Protein AF-A0A1Y1RCQ2-F1 (afdb_monomer_lite)

Sequence (244 aa):
MSAGKSDLKVVTIPELIAIALLGVFILFLFYPKTKIEHMIANEKSNYDLTLIYLKSIAEAYPDDRSNWQRLIQAYLKAGKTEEAQKVYESYFVDQNSTDDMAALTAYRLLKAKYLKRQNSVEKVQMKLLIEKYLRELIATGRQSVWFLVLMDARSLDLPQIRLEVLQKMIKASKTPEIARLMEAYRLAAALDKKEIAIKLLQEGYEKTKNPKVAKELIRFYLANGMLQEAKRFSIRAMKDRGVF

Foldseek 3Di:
DDDDDDPDPDQDPVNVVVVVVVVVVVCCVVPPPVNVVVCLLPDLDCLPVSLVVLVVVCVVPVVPVVSLLSNLVSCLSVLVLVVSVVSLCVRPVVDPDPDPSNLVSVLSSLVSVLVPDDDDPVNVVSVVVNLVSLVVLVVVLDPVSLVVSLVVCVVSVPLVSNLSSLVSQLVPDLQDDPVSLVSNLVSCVVVVVLVSNLVSLVSNCVSHVDPVSLVVNLVSCVVVVVPVCSVVSVVVSCVSVVVD

Secondary structure (DSSP, 8-state):
---------PPPHHHHHHHHHHHHHHHHHHS-HHHHHHHHHH--S-HHHHHHHHHHHHHHSTT-HHHHHHHHHHHHHTT-HHHHHHHHHHHHSSS----HHHHHHHHHHHHHHHHH---HHHHHHHHHHHHHHHHHHHHT--HHHHHHHHHHHHHTT-HHHHHHHHHHHHHH-SS--HHHHHHHHHHHHHTT-HHHHHHHHHHHHHHH--HHHHHHHHHHHHHTT-HHHHHHHHHHHHHTTT--

Structure (mmCIF, N/CA/C/O backbone):
data_AF-A0A1Y1RCQ2-F1
#
_entry.id   AF-A0A1Y1RCQ2-F1
#
loop_
_atom_site.group_PDB
_atom_site.id
_atom_site.type_symbol
_atom_site.label_atom_id
_atom_site.label_alt_id
_atom_site.label_comp_id
_atom_site.label_asym_id
_atom_site.label_entity_id
_atom_site.label_seq_id
_atom_site.pdbx_PDB_ins_code
_atom_site.Cartn_x
_atom_site.Cartn_y
_atom_site.Cartn_z
_atom_site.occupancy
_atom_site.B_iso_or_equiv
_atom_site.auth_seq_id
_atom_site.auth_comp_id
_atom_site.auth_asym_id
_atom_site.auth_atom_id
_atom_site.pdbx_PDB_model_num
ATOM 1 N N . MET A 1 1 ? 22.371 56.191 -60.651 1.00 44.12 1 MET A N 1
ATOM 2 C CA . MET A 1 1 ? 22.014 55.146 -59.667 1.00 44.12 1 MET A CA 1
ATOM 3 C C . MET A 1 1 ? 23.110 54.092 -59.696 1.00 44.12 1 MET A C 1
ATOM 5 O O . MET A 1 1 ? 23.150 53.307 -60.630 1.00 44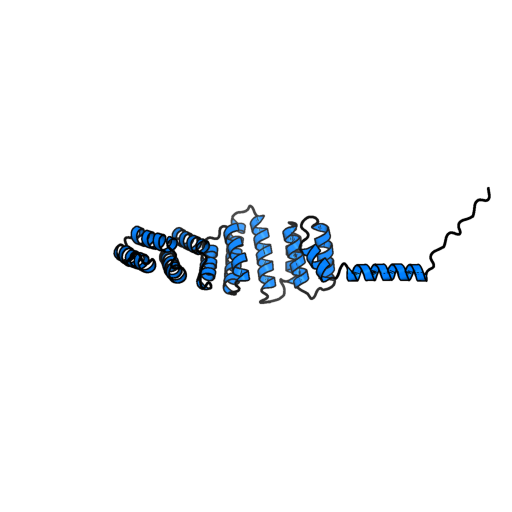.12 1 MET A O 1
ATOM 9 N N . SER A 1 2 ? 24.060 54.150 -58.760 1.00 42.81 2 SER A N 1
ATOM 10 C CA . SER A 1 2 ? 25.100 53.123 -58.610 1.00 42.81 2 SER A CA 1
ATOM 11 C C . SER A 1 2 ? 24.627 52.139 -57.545 1.00 42.81 2 SER A C 1
ATOM 13 O O . SER A 1 2 ? 24.446 52.526 -56.392 1.00 42.81 2 SER A O 1
ATOM 15 N N . ALA A 1 3 ? 24.334 50.905 -57.951 1.00 47.62 3 ALA A N 1
ATOM 16 C CA . ALA A 1 3 ? 23.979 49.828 -57.039 1.00 47.62 3 ALA A CA 1
ATOM 17 C C . ALA A 1 3 ? 25.259 49.340 -56.347 1.00 47.62 3 ALA A C 1
ATOM 19 O O . ALA A 1 3 ? 26.118 48.722 -56.977 1.00 47.62 3 ALA A O 1
ATOM 20 N N . GLY A 1 4 ? 25.398 49.655 -55.058 1.00 51.75 4 GLY A N 1
ATOM 21 C CA . GLY A 1 4 ? 26.469 49.129 -54.220 1.00 51.75 4 GLY A CA 1
ATOM 22 C C . GLY A 1 4 ? 26.362 47.609 -54.131 1.00 51.75 4 GLY A C 1
ATOM 23 O O . GLY A 1 4 ? 25.363 47.081 -53.645 1.00 51.75 4 GLY A O 1
ATOM 24 N N . LYS A 1 5 ? 27.388 46.905 -54.617 1.00 54.78 5 LYS A N 1
ATOM 25 C CA . LYS A 1 5 ? 27.567 45.474 -54.368 1.00 54.78 5 LYS A CA 1
ATOM 26 C C . LYS A 1 5 ? 27.828 45.293 -52.875 1.00 54.78 5 LYS A C 1
ATOM 28 O O . LYS A 1 5 ? 28.855 45.730 -52.370 1.00 54.78 5 LYS A O 1
ATOM 33 N N . SER A 1 6 ? 26.879 44.691 -52.168 1.00 57.66 6 SER A N 1
ATOM 34 C CA . SER A 1 6 ? 27.081 44.235 -50.798 1.00 57.66 6 SER A CA 1
ATOM 35 C C . SER A 1 6 ? 28.008 43.022 -50.823 1.00 57.66 6 SER A C 1
ATOM 37 O O . SER A 1 6 ? 27.604 41.955 -51.291 1.00 57.66 6 SER A O 1
ATOM 39 N N . ASP A 1 7 ? 29.237 43.184 -50.336 1.00 57.22 7 ASP A N 1
ATOM 40 C CA . ASP A 1 7 ? 30.152 42.070 -50.102 1.00 57.22 7 ASP A CA 1
ATOM 41 C C . ASP A 1 7 ? 29.520 41.106 -49.090 1.00 57.22 7 ASP A C 1
ATOM 43 O O . ASP A 1 7 ? 29.366 41.410 -47.903 1.00 57.22 7 ASP A O 1
ATOM 47 N N . LEU A 1 8 ? 29.103 39.939 -49.578 1.00 58.91 8 LEU A N 1
ATOM 48 C CA . LEU A 1 8 ? 28.622 38.843 -48.747 1.00 58.91 8 LEU A CA 1
ATOM 49 C C . LEU A 1 8 ? 29.801 38.331 -47.915 1.00 58.91 8 LEU A C 1
ATOM 51 O O . LEU A 1 8 ? 30.680 37.640 -48.426 1.00 58.91 8 LEU A O 1
ATOM 55 N N . LYS A 1 9 ? 29.831 38.689 -46.626 1.00 65.69 9 LYS A N 1
ATOM 56 C CA . LYS A 1 9 ? 30.796 38.153 -45.660 1.00 65.69 9 LYS A CA 1
ATOM 57 C C . LYS A 1 9 ? 30.610 36.639 -45.551 1.00 65.69 9 LYS A C 1
ATOM 59 O O . LYS A 1 9 ? 29.624 36.168 -44.988 1.00 65.69 9 LYS A O 1
ATOM 64 N N . VAL A 1 10 ? 31.556 35.890 -46.109 1.00 73.69 10 VAL A N 1
ATOM 65 C CA . VAL A 1 10 ? 31.609 34.430 -46.005 1.00 73.69 10 VAL A CA 1
ATOM 66 C C . VAL A 1 10 ? 32.145 34.077 -44.620 1.00 73.69 10 VAL A C 1
ATOM 68 O O . VAL A 1 10 ? 33.245 34.491 -44.261 1.00 73.69 10 VAL A O 1
ATOM 71 N N . VAL A 1 11 ? 31.350 33.345 -43.838 1.00 76.38 11 VAL A N 1
ATOM 72 C CA . VAL A 1 11 ? 31.731 32.861 -42.503 1.00 76.38 11 VAL A CA 1
ATOM 73 C C . VAL A 1 11 ? 32.976 31.983 -42.624 1.00 76.38 11 VAL A C 1
ATOM 75 O O . VAL A 1 11 ? 33.012 31.047 -43.425 1.00 76.38 11 VAL A O 1
ATOM 78 N N . THR A 1 12 ? 34.003 32.282 -41.836 1.00 87.38 12 THR A N 1
ATOM 79 C CA . THR A 1 12 ? 35.264 31.535 -41.843 1.00 87.38 12 THR A CA 1
ATOM 80 C C . THR A 1 12 ? 35.146 30.232 -41.041 1.00 87.38 12 THR A C 1
ATOM 82 O O . THR A 1 12 ? 34.333 30.109 -40.125 1.00 87.38 12 THR A O 1
ATOM 85 N N . ILE A 1 13 ? 35.970 29.226 -41.365 1.00 87.38 13 ILE A N 1
ATOM 86 C CA . ILE A 1 13 ? 35.963 27.920 -40.672 1.00 87.38 13 ILE A CA 1
ATOM 87 C C . ILE A 1 13 ? 36.120 28.062 -39.139 1.00 87.38 13 ILE A C 1
ATOM 89 O O . ILE A 1 13 ? 35.373 27.402 -38.416 1.00 87.38 13 ILE A O 1
ATOM 93 N N . PRO A 1 14 ? 37.008 28.929 -38.603 1.00 90.19 14 PRO A N 1
ATOM 94 C CA . PRO A 1 14 ? 37.108 29.144 -37.159 1.00 90.19 14 PRO A CA 1
ATOM 95 C C . PRO A 1 14 ? 35.831 29.720 -36.534 1.00 90.19 14 PRO A C 1
ATOM 97 O O . PRO A 1 14 ? 35.466 29.323 -35.430 1.00 90.19 14 PRO A O 1
ATOM 100 N N . GLU A 1 15 ? 35.122 30.611 -37.235 1.00 86.81 15 GLU A N 1
ATOM 101 C CA . GLU A 1 15 ? 33.841 31.161 -36.771 1.00 86.81 15 GLU A CA 1
ATOM 102 C C . GLU A 1 15 ? 32.753 30.081 -36.736 1.00 86.81 15 GLU A C 1
ATOM 104 O O . GLU A 1 15 ? 32.004 29.997 -35.767 1.00 86.81 15 GLU A O 1
ATOM 109 N N . LEU A 1 16 ? 32.713 29.193 -37.735 1.00 89.88 16 LEU A N 1
ATOM 110 C CA . LEU A 1 16 ? 31.830 28.020 -37.740 1.00 89.88 16 LEU A CA 1
ATOM 111 C C . LEU A 1 16 ? 32.097 27.091 -36.547 1.00 89.88 16 LEU A C 1
ATOM 113 O O . LEU A 1 16 ? 31.154 26.654 -35.886 1.00 89.88 16 LEU A O 1
ATOM 117 N N . ILE A 1 17 ? 33.369 26.824 -36.236 1.00 91.19 17 ILE A N 1
ATOM 118 C CA . ILE A 1 17 ? 33.754 26.014 -35.071 1.00 91.19 17 ILE A CA 1
ATOM 119 C C . ILE A 1 17 ? 33.348 26.716 -33.770 1.00 91.19 17 ILE A C 1
ATOM 121 O O . ILE A 1 17 ? 32.777 26.077 -32.888 1.00 91.19 17 ILE A O 1
ATOM 125 N N . ALA A 1 18 ? 33.585 28.025 -33.652 1.00 92.00 18 ALA A N 1
ATOM 126 C CA . ALA A 1 18 ? 33.204 28.800 -32.474 1.00 92.00 18 ALA A CA 1
ATOM 127 C C . ALA A 1 18 ? 31.682 28.798 -32.253 1.00 92.00 18 ALA A C 1
ATOM 129 O O . ALA A 1 18 ? 31.229 28.596 -31.128 1.00 92.00 18 ALA A O 1
ATOM 130 N N . ILE A 1 19 ? 30.890 28.947 -33.319 1.00 90.38 19 ILE A N 1
ATOM 131 C CA . ILE A 1 19 ? 29.424 28.860 -33.264 1.00 90.38 19 ILE A CA 1
ATOM 132 C C . ILE A 1 19 ? 28.978 27.454 -32.840 1.00 90.38 19 ILE A C 1
ATOM 134 O O . ILE A 1 19 ? 28.103 27.325 -31.984 1.00 90.38 19 ILE A O 1
ATOM 138 N N . ALA A 1 20 ? 29.592 26.398 -33.383 1.00 90.94 20 ALA A N 1
ATOM 139 C CA . ALA A 1 20 ? 29.272 25.023 -33.005 1.00 90.94 20 ALA A CA 1
ATOM 140 C C . ALA A 1 20 ? 29.589 24.746 -31.526 1.00 90.94 20 ALA A C 1
ATOM 142 O O . ALA A 1 20 ? 28.751 24.204 -30.805 1.00 90.94 20 ALA A O 1
ATOM 143 N N . LEU A 1 21 ? 30.764 25.171 -31.050 1.00 92.44 21 LEU A N 1
ATOM 144 C CA . LEU A 1 21 ? 31.165 25.038 -29.647 1.00 92.44 21 LEU A CA 1
ATOM 145 C C . LEU A 1 21 ? 30.248 25.832 -28.714 1.00 92.44 21 LEU A C 1
ATOM 147 O O . LEU A 1 21 ? 29.844 25.308 -27.677 1.00 92.44 21 LEU A O 1
ATOM 151 N N . LEU A 1 22 ? 29.869 27.056 -29.095 1.00 92.31 22 LEU A N 1
ATOM 152 C CA . LEU A 1 22 ? 28.896 27.858 -28.355 1.00 92.31 22 LEU A CA 1
ATOM 153 C C . LEU A 1 22 ? 27.546 27.133 -28.272 1.00 92.31 22 LEU A C 1
ATOM 155 O O . LEU A 1 22 ? 26.949 27.071 -27.202 1.00 92.31 22 LEU A O 1
ATOM 159 N N . GLY A 1 23 ? 27.090 26.536 -29.375 1.00 90.06 23 GLY A N 1
ATOM 160 C CA . GLY A 1 23 ? 25.871 25.731 -29.412 1.00 90.06 23 GLY A CA 1
ATOM 161 C C . GLY A 1 23 ? 25.926 24.539 -28.455 1.00 90.06 23 GLY A C 1
ATOM 162 O O . GLY A 1 23 ? 25.011 24.351 -27.655 1.00 90.06 23 GLY A O 1
ATOM 163 N N . VAL A 1 24 ? 27.021 23.772 -28.470 1.00 89.19 24 VAL A N 1
ATOM 164 C CA . VAL A 1 24 ? 27.233 22.643 -27.544 1.00 89.19 24 VAL A CA 1
ATOM 165 C C . VAL A 1 24 ? 27.278 23.119 -26.091 1.00 89.19 24 VAL A C 1
ATOM 167 O O . VAL A 1 24 ? 26.662 22.504 -25.221 1.00 89.19 24 VAL A O 1
ATOM 170 N N . PHE A 1 25 ? 27.953 24.236 -25.824 1.00 89.38 25 PHE A N 1
ATOM 171 C CA . PHE A 1 25 ? 28.038 24.822 -24.490 1.00 89.38 25 PHE A CA 1
ATOM 172 C C . PHE A 1 25 ? 26.668 25.284 -23.975 1.00 89.38 25 PHE A C 1
ATOM 174 O O . PHE A 1 25 ? 26.298 24.974 -22.843 1.00 89.38 25 PHE A O 1
ATOM 181 N N . ILE A 1 26 ? 25.875 25.959 -24.815 1.00 88.62 26 ILE A N 1
ATOM 182 C CA . ILE A 1 26 ? 24.496 26.351 -24.494 1.00 88.62 26 ILE A CA 1
ATOM 183 C C . ILE A 1 26 ? 23.651 25.104 -24.208 1.00 88.62 26 ILE A C 1
ATOM 185 O O . ILE A 1 26 ? 22.944 25.071 -23.203 1.00 88.62 26 ILE A O 1
ATOM 189 N N . LEU A 1 27 ? 23.743 24.055 -25.031 1.00 84.69 27 LEU A N 1
ATOM 190 C CA . LEU A 1 27 ? 23.013 22.807 -24.789 1.00 84.69 27 LEU A CA 1
ATOM 191 C C . LEU A 1 27 ? 23.391 22.179 -23.444 1.00 84.69 27 LEU A C 1
ATOM 193 O O . LEU A 1 27 ? 22.503 21.818 -22.675 1.00 84.69 27 LEU A O 1
ATOM 197 N N . PHE A 1 28 ? 24.683 22.116 -23.123 1.00 85.44 28 PHE A N 1
ATOM 198 C CA . PHE A 1 28 ? 25.164 21.602 -21.842 1.00 85.44 28 PHE A CA 1
ATOM 199 C C . PHE A 1 28 ? 24.627 22.409 -20.647 1.00 85.44 28 PHE A C 1
ATOM 201 O O . PHE A 1 28 ? 24.237 21.830 -19.633 1.00 85.44 28 PHE A O 1
ATOM 208 N N . LEU A 1 29 ? 24.558 23.738 -20.776 1.00 85.31 29 LEU A N 1
ATOM 209 C CA . LEU A 1 29 ? 24.126 24.643 -19.708 1.00 85.31 29 LEU A CA 1
ATOM 210 C C . LEU A 1 29 ? 22.601 24.624 -19.499 1.00 85.31 29 LEU A C 1
ATOM 212 O O . LEU A 1 29 ? 22.128 24.626 -18.362 1.00 85.31 29 LEU A O 1
ATOM 216 N N . PHE A 1 30 ? 21.817 24.566 -20.579 1.00 78.81 30 PHE A N 1
ATOM 217 C CA . PHE A 1 30 ? 20.348 24.591 -20.516 1.00 78.81 30 PHE A CA 1
ATOM 218 C C . PHE A 1 30 ? 19.703 23.213 -20.321 1.00 78.81 30 PHE A C 1
ATOM 220 O O . PHE A 1 30 ? 18.597 23.123 -19.762 1.00 78.81 30 PHE A O 1
ATOM 227 N N . TYR A 1 31 ? 20.396 22.153 -20.739 1.00 76.44 31 TYR A N 1
ATOM 228 C CA . TYR A 1 31 ? 19.945 20.767 -20.659 1.00 76.44 31 TYR A CA 1
ATOM 229 C C . TYR A 1 31 ? 20.967 19.889 -19.922 1.00 76.44 31 TYR A C 1
ATOM 231 O O . TYR A 1 31 ? 21.483 18.922 -20.488 1.00 76.44 31 TYR A O 1
ATOM 239 N N . PRO A 1 32 ? 21.256 20.176 -18.638 1.00 77.69 32 PRO A N 1
ATOM 240 C CA . PRO A 1 32 ? 22.098 19.293 -17.846 1.00 77.69 32 PRO A CA 1
ATOM 241 C C . PRO A 1 32 ? 21.458 17.900 -17.778 1.00 77.69 32 PRO A C 1
ATOM 243 O O . PRO A 1 32 ? 20.231 17.777 -17.692 1.00 77.69 32 PRO A O 1
ATOM 246 N N . LYS A 1 33 ? 22.288 16.847 -17.788 1.00 73.31 33 LYS A N 1
ATOM 247 C CA . LYS A 1 33 ? 21.874 15.427 -17.812 1.00 73.31 33 LYS A CA 1
ATOM 248 C C . LYS A 1 33 ? 20.699 15.125 -16.868 1.00 73.31 33 LYS A C 1
ATOM 250 O O . LYS A 1 33 ? 19.719 14.501 -17.265 1.00 73.31 33 LYS A O 1
ATOM 255 N N . THR A 1 34 ? 20.754 15.652 -15.647 1.00 74.00 34 THR A N 1
ATOM 256 C CA . THR A 1 34 ? 19.725 15.478 -14.609 1.00 74.00 34 THR A CA 1
ATOM 257 C C . THR A 1 34 ? 18.352 16.029 -15.003 1.00 74.00 34 THR A C 1
ATOM 259 O O . THR A 1 34 ? 17.327 15.427 -14.685 1.00 74.00 34 THR A O 1
ATOM 262 N N . LYS A 1 35 ? 18.307 17.158 -15.718 1.00 75.06 35 LYS A N 1
ATOM 263 C CA . LYS A 1 35 ? 17.064 17.790 -16.175 1.00 75.06 35 LYS A CA 1
ATOM 264 C C . LYS A 1 35 ? 16.440 17.005 -17.323 1.00 75.06 35 LYS A C 1
ATOM 266 O O . LYS A 1 35 ? 15.231 16.800 -17.309 1.00 75.06 35 LYS A O 1
ATOM 271 N N . ILE A 1 36 ? 17.253 16.512 -18.261 1.00 71.88 36 ILE A N 1
ATOM 272 C CA . ILE A 1 36 ? 16.780 15.646 -19.351 1.00 71.88 36 ILE A CA 1
ATOM 273 C C . ILE A 1 36 ? 16.202 14.345 -18.777 1.00 71.88 36 ILE A C 1
ATOM 275 O O . ILE A 1 36 ? 15.081 13.973 -19.118 1.00 71.88 36 ILE A O 1
ATOM 279 N N . GLU A 1 37 ? 16.915 13.694 -17.850 1.00 69.75 37 GLU A N 1
ATOM 280 C CA . GLU A 1 37 ? 16.422 12.489 -17.168 1.00 69.75 37 GLU A CA 1
ATOM 281 C C . GLU A 1 37 ? 15.070 12.729 -16.483 1.00 69.75 37 GLU A C 1
ATOM 283 O O . GLU A 1 37 ? 14.154 11.917 -16.622 1.00 69.75 37 GLU A O 1
ATOM 288 N N . HIS A 1 38 ? 14.911 13.864 -15.794 1.00 71.81 38 HIS A N 1
ATOM 289 C CA . HIS A 1 38 ? 13.646 14.226 -15.157 1.00 71.81 38 HIS A CA 1
ATOM 290 C C . HIS A 1 38 ? 12.523 14.525 -16.153 1.00 71.81 38 HIS A C 1
ATOM 292 O O . HIS A 1 38 ? 11.390 14.104 -15.916 1.00 71.81 38 HIS A O 1
ATOM 298 N N . MET A 1 39 ? 12.804 15.242 -17.245 1.00 71.25 39 MET A N 1
ATOM 299 C CA . MET A 1 39 ? 11.805 15.544 -18.276 1.00 71.25 39 MET A CA 1
ATOM 300 C C . MET A 1 39 ? 11.307 14.258 -18.933 1.00 71.25 39 MET A C 1
ATOM 302 O O . MET A 1 39 ? 10.104 14.059 -19.048 1.00 71.25 39 MET A O 1
ATOM 306 N N . ILE A 1 40 ? 12.211 13.332 -19.247 1.00 66.75 40 ILE A N 1
ATOM 307 C CA . ILE A 1 40 ? 11.874 12.069 -19.910 1.00 66.75 40 ILE A CA 1
ATOM 308 C C . ILE A 1 40 ? 11.165 11.095 -18.962 1.00 66.75 40 ILE A C 1
ATOM 310 O O . ILE A 1 40 ? 10.201 10.440 -19.356 1.00 66.75 40 ILE A O 1
ATOM 314 N N . ALA A 1 41 ? 11.571 11.032 -17.690 1.00 64.75 41 ALA A N 1
ATOM 315 C CA . ALA A 1 41 ? 10.886 10.211 -16.689 1.00 64.75 41 ALA A CA 1
ATOM 316 C C . ALA A 1 41 ? 9.444 10.682 -16.405 1.00 64.75 41 ALA A C 1
ATOM 318 O O . ALA A 1 41 ? 8.593 9.873 -16.009 1.00 64.75 41 ALA A O 1
ATOM 319 N N . ASN A 1 42 ? 9.182 11.979 -16.600 1.00 67.38 42 ASN A N 1
ATOM 320 C CA . ASN A 1 42 ? 7.887 12.619 -16.375 1.00 67.38 42 ASN A CA 1
ATOM 321 C C . ASN A 1 42 ? 7.055 12.807 -17.652 1.00 67.38 42 ASN A C 1
ATOM 323 O O . ASN A 1 42 ? 5.890 13.192 -17.539 1.00 67.38 42 ASN A O 1
ATOM 327 N N . GLU A 1 43 ? 7.612 12.522 -18.830 1.00 70.56 43 GLU A N 1
ATOM 328 C CA . GLU A 1 43 ? 6.905 12.599 -20.105 1.00 70.56 43 GLU A CA 1
ATOM 329 C C . GLU A 1 43 ? 5.790 11.545 -20.148 1.00 70.56 43 GLU A C 1
ATOM 331 O O . GLU A 1 43 ? 6.015 10.350 -19.928 1.00 70.56 43 GLU A O 1
ATOM 336 N N . LYS A 1 44 ? 4.555 11.999 -20.379 1.00 66.31 44 LYS A N 1
ATOM 337 C CA . LYS A 1 44 ? 3.351 11.147 -20.383 1.00 66.31 44 LYS A CA 1
ATOM 338 C C . LYS A 1 44 ? 2.718 11.021 -21.765 1.00 66.31 44 LYS A C 1
ATOM 340 O O . LYS A 1 44 ? 1.779 10.245 -21.905 1.00 66.31 44 LYS A O 1
ATOM 345 N N . SER A 1 45 ? 3.186 11.791 -22.749 1.00 65.88 45 SER A N 1
ATOM 346 C CA . SER A 1 45 ? 2.540 11.892 -24.060 1.00 65.88 45 SER A CA 1
ATOM 347 C C . SER A 1 45 ? 3.280 11.138 -25.166 1.00 65.88 45 SER A C 1
ATOM 349 O O . SER A 1 45 ? 2.632 10.565 -26.038 1.00 65.88 45 SER A O 1
ATOM 351 N N . ASN A 1 46 ? 4.615 11.064 -25.108 1.00 81.06 46 ASN A N 1
ATOM 352 C CA . ASN A 1 46 ? 5.431 10.414 -26.135 1.00 81.06 46 ASN A CA 1
ATOM 353 C C . ASN A 1 46 ? 6.244 9.245 -25.562 1.00 81.06 46 ASN A C 1
ATOM 355 O O . ASN A 1 46 ? 7.451 9.341 -25.326 1.00 81.06 46 ASN A O 1
ATOM 359 N N . TYR A 1 47 ? 5.559 8.125 -25.322 1.00 82.19 47 TYR A N 1
ATOM 360 C CA . TYR A 1 47 ? 6.192 6.924 -24.779 1.00 82.19 47 TYR A CA 1
ATOM 361 C C . TYR A 1 47 ? 7.286 6.363 -25.691 1.00 82.19 47 TYR A C 1
ATOM 363 O O . TYR A 1 47 ? 8.271 5.847 -25.173 1.00 82.19 47 TYR A O 1
ATOM 371 N N . ASP A 1 48 ? 7.164 6.474 -27.014 1.00 84.19 48 ASP A N 1
ATOM 372 C CA . ASP A 1 48 ? 8.154 5.898 -27.929 1.00 84.19 48 ASP A CA 1
ATOM 373 C C . ASP A 1 48 ? 9.506 6.615 -27.839 1.00 84.19 48 ASP A C 1
ATOM 375 O O . ASP A 1 48 ? 10.535 5.949 -27.717 1.00 84.19 48 ASP A O 1
ATOM 379 N N . LEU A 1 49 ? 9.519 7.952 -27.780 1.00 83.38 49 LEU A N 1
ATOM 380 C CA . LEU A 1 49 ? 10.759 8.708 -27.583 1.00 83.38 49 LEU A CA 1
ATOM 381 C C . LEU A 1 49 ? 11.394 8.416 -26.214 1.00 83.38 49 LEU A C 1
ATOM 383 O O . LEU A 1 49 ? 12.600 8.181 -26.124 1.00 83.38 49 LEU A O 1
ATOM 387 N N . THR A 1 50 ? 10.578 8.370 -25.156 1.00 87.12 50 THR A N 1
ATOM 388 C CA . THR A 1 50 ? 11.036 8.016 -23.804 1.00 87.12 50 THR A CA 1
ATOM 389 C C . THR A 1 50 ? 11.653 6.619 -23.762 1.00 87.12 50 THR A C 1
ATOM 391 O O . THR A 1 50 ? 12.689 6.424 -23.127 1.00 87.12 50 THR A O 1
ATOM 394 N N . LEU A 1 51 ? 11.046 5.644 -24.443 1.00 92.25 51 LEU A N 1
ATOM 395 C CA . LEU A 1 51 ? 11.553 4.276 -24.509 1.00 92.25 51 LEU A CA 1
ATOM 396 C C . LEU A 1 51 ? 12.881 4.191 -25.260 1.00 92.25 51 LEU A C 1
ATOM 398 O O . LEU A 1 51 ? 13.794 3.535 -24.762 1.00 92.25 51 LEU A O 1
ATOM 402 N N . ILE A 1 52 ? 13.007 4.867 -26.408 1.00 90.88 52 ILE A N 1
ATOM 403 C CA . ILE A 1 52 ? 14.263 4.924 -27.172 1.00 90.88 52 ILE A CA 1
ATOM 404 C C . ILE A 1 52 ? 15.378 5.487 -26.289 1.00 90.88 52 ILE A C 1
ATOM 406 O O . ILE A 1 52 ? 16.423 4.860 -26.141 1.00 90.88 52 ILE A O 1
ATOM 410 N N . TYR A 1 53 ? 15.130 6.621 -25.632 1.00 88.81 53 TYR A N 1
ATOM 411 C CA . TYR A 1 53 ? 16.129 7.264 -24.787 1.00 88.81 53 TYR A CA 1
ATOM 412 C C . TYR A 1 53 ? 16.534 6.414 -23.578 1.00 88.81 53 TYR A C 1
ATOM 414 O O . TYR A 1 53 ? 17.721 6.224 -23.320 1.00 88.81 53 TYR A O 1
ATOM 422 N N . LEU A 1 54 ? 15.561 5.878 -22.831 1.00 91.94 54 LEU A N 1
ATOM 423 C CA . LEU A 1 54 ? 15.850 5.040 -21.665 1.00 91.94 54 LEU A CA 1
ATOM 424 C C . LEU A 1 54 ? 16.587 3.760 -22.055 1.00 91.94 54 LEU A C 1
ATOM 426 O O . LEU A 1 54 ? 17.451 3.315 -21.304 1.00 91.94 54 LEU A O 1
ATOM 430 N N . LYS A 1 55 ? 16.276 3.193 -23.227 1.00 94.69 55 LYS A N 1
ATOM 431 C CA . LYS A 1 55 ? 17.007 2.054 -23.777 1.00 94.69 55 LYS A CA 1
ATOM 432 C C . LYS A 1 55 ? 18.459 2.427 -24.065 1.00 94.69 55 LYS A C 1
ATOM 434 O O . LYS A 1 55 ? 19.345 1.744 -23.567 1.00 94.69 55 LYS A O 1
ATOM 439 N N . SER A 1 56 ? 18.703 3.545 -24.752 1.00 93.06 56 SER A N 1
ATOM 440 C CA . SER A 1 56 ? 20.065 4.023 -25.017 1.00 93.06 56 SER A CA 1
ATOM 441 C C . SER A 1 56 ? 20.856 4.303 -23.736 1.00 93.06 56 SER A C 1
ATOM 443 O O . SER A 1 56 ? 22.034 3.970 -23.672 1.00 93.06 56 SER A O 1
ATOM 445 N N . ILE A 1 57 ? 20.229 4.865 -22.694 1.00 91.25 57 ILE A N 1
ATOM 446 C CA . ILE A 1 57 ? 20.891 5.046 -21.391 1.00 91.25 57 ILE A CA 1
ATOM 447 C C . ILE A 1 57 ? 21.240 3.701 -20.759 1.00 91.25 57 ILE A C 1
ATOM 449 O O . ILE A 1 57 ? 22.360 3.532 -20.284 1.00 91.25 57 ILE A O 1
ATOM 453 N N . ALA A 1 58 ? 20.287 2.770 -20.707 1.00 92.94 58 ALA A N 1
ATOM 454 C CA . ALA A 1 58 ? 20.505 1.481 -20.065 1.00 92.94 58 ALA A CA 1
ATOM 455 C C . ALA A 1 58 ? 21.605 0.677 -20.775 1.00 92.94 58 ALA A C 1
ATOM 457 O O . ALA A 1 58 ? 22.447 0.081 -20.115 1.00 92.94 58 ALA A O 1
ATOM 458 N N . GLU A 1 59 ? 21.660 0.740 -22.107 1.00 93.12 59 GLU A N 1
ATOM 459 C CA . GL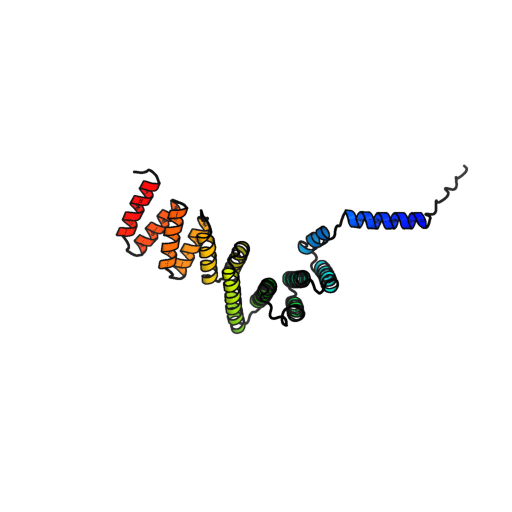U A 1 59 ? 22.715 0.118 -22.914 1.00 93.12 59 GLU A CA 1
ATOM 460 C C . GLU A 1 59 ? 24.077 0.809 -22.752 1.00 93.12 59 GLU A C 1
ATOM 462 O O . GLU A 1 59 ? 25.101 0.132 -22.732 1.00 93.12 59 GLU A O 1
ATOM 467 N N . ALA A 1 60 ? 24.109 2.138 -22.602 1.00 91.69 60 ALA A N 1
ATOM 468 C CA . ALA A 1 60 ? 25.349 2.887 -22.378 1.00 91.69 60 ALA A CA 1
ATOM 469 C C . ALA A 1 60 ? 25.938 2.671 -20.972 1.00 91.69 60 ALA A C 1
ATOM 471 O O . ALA A 1 60 ? 27.148 2.797 -20.786 1.00 91.69 60 ALA A O 1
ATOM 472 N N . TYR A 1 61 ? 25.091 2.356 -19.988 1.00 90.69 61 TYR A N 1
ATOM 473 C CA . TYR A 1 61 ? 25.474 2.139 -18.592 1.00 90.69 61 TYR A CA 1
ATOM 474 C C . TYR A 1 61 ? 24.868 0.827 -18.058 1.00 90.69 61 TYR A C 1
ATOM 476 O O . TYR A 1 61 ? 24.007 0.868 -17.171 1.00 90.69 61 TYR A O 1
ATOM 484 N N . PRO A 1 62 ? 25.300 -0.338 -18.581 1.00 88.56 62 PRO A N 1
ATOM 485 C CA . PRO A 1 62 ? 24.647 -1.623 -18.322 1.00 88.56 62 PRO A CA 1
ATOM 486 C C . PRO A 1 62 ? 24.746 -2.081 -16.863 1.00 88.56 62 PRO A C 1
ATOM 488 O O . PRO A 1 62 ? 23.864 -2.802 -16.397 1.00 88.56 62 PRO A O 1
ATOM 491 N N . ASP A 1 63 ? 25.764 -1.625 -16.130 1.00 87.19 63 ASP A N 1
ATOM 492 C CA . ASP A 1 63 ? 25.976 -1.973 -14.720 1.00 87.19 63 ASP A CA 1
ATOM 493 C C . ASP A 1 63 ? 25.043 -1.205 -13.766 1.00 87.19 63 ASP A C 1
ATOM 495 O O . ASP A 1 63 ? 24.834 -1.606 -12.617 1.00 87.19 63 ASP A O 1
ATOM 499 N N . ASP A 1 64 ? 24.437 -0.106 -14.227 1.00 87.06 64 ASP A N 1
ATOM 500 C CA . ASP A 1 64 ? 23.490 0.674 -13.434 1.00 87.06 64 ASP A CA 1
ATOM 501 C C . ASP A 1 64 ? 22.075 0.093 -13.562 1.00 87.06 64 ASP A C 1
ATOM 503 O O . ASP A 1 64 ? 21.265 0.470 -14.417 1.00 87.06 64 ASP A O 1
ATOM 507 N N . ARG A 1 65 ? 21.752 -0.817 -12.637 1.00 84.94 65 ARG A N 1
ATOM 508 C CA . ARG A 1 65 ? 20.437 -1.474 -12.536 1.00 84.94 65 ARG A CA 1
ATOM 509 C C . ARG A 1 65 ? 19.259 -0.503 -12.490 1.00 84.94 65 ARG A C 1
ATOM 511 O O . ARG A 1 65 ? 18.153 -0.863 -12.906 1.00 84.94 65 ARG A O 1
ATOM 518 N N . SER A 1 66 ? 19.461 0.718 -11.991 1.00 87.00 66 SER A N 1
ATOM 519 C CA . SER A 1 66 ? 18.385 1.703 -11.917 1.00 87.00 66 SER A CA 1
ATOM 520 C C . SER A 1 66 ? 17.896 2.107 -13.314 1.00 87.00 66 SER A C 1
ATOM 522 O O . SER A 1 66 ? 16.698 2.346 -13.491 1.00 87.00 66 SER A O 1
ATOM 524 N N . ASN A 1 67 ? 18.767 2.076 -14.329 1.00 89.00 67 ASN A N 1
ATOM 525 C CA . ASN A 1 67 ? 18.410 2.377 -15.716 1.00 89.00 67 ASN A CA 1
ATOM 526 C C . ASN A 1 67 ? 17.541 1.276 -16.332 1.00 89.00 67 ASN A C 1
ATOM 528 O O . ASN A 1 67 ? 16.474 1.577 -16.875 1.00 89.00 67 ASN A O 1
ATOM 532 N N . TRP A 1 68 ? 17.906 0.002 -16.151 1.00 91.56 68 TRP A N 1
ATOM 533 C CA . TRP A 1 68 ? 17.076 -1.133 -16.578 1.00 91.56 68 TRP A CA 1
ATOM 534 C C . TRP A 1 68 ? 15.705 -1.120 -15.904 1.00 91.56 68 TRP A C 1
ATOM 536 O O . TRP A 1 68 ? 14.678 -1.331 -16.549 1.00 91.56 68 TRP A O 1
ATOM 546 N N . GLN A 1 69 ? 15.653 -0.781 -14.616 1.00 89.94 69 GLN A N 1
ATOM 547 C CA . GLN A 1 69 ? 14.391 -0.657 -13.899 1.00 89.94 69 GLN A CA 1
ATOM 548 C C . GLN A 1 69 ? 13.517 0.487 -14.435 1.00 89.94 69 GLN A C 1
ATOM 550 O O . GLN A 1 69 ? 12.30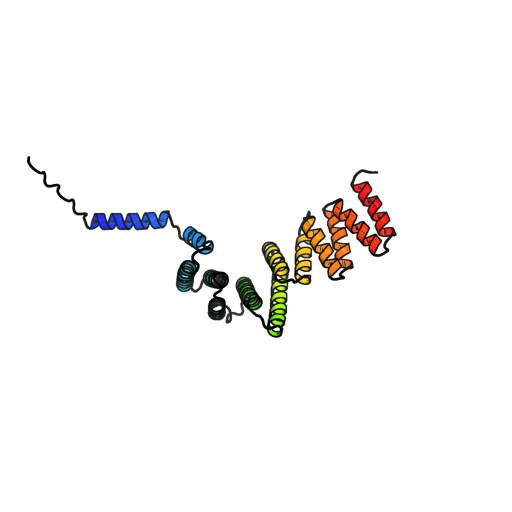1 0.317 -14.584 1.00 89.94 69 GLN A O 1
ATOM 555 N N . ARG A 1 70 ? 14.102 1.662 -14.708 1.00 89.75 70 ARG A N 1
ATOM 556 C CA . ARG A 1 70 ? 13.387 2.797 -15.320 1.00 89.75 70 ARG A CA 1
ATOM 557 C C . ARG A 1 70 ? 12.824 2.402 -16.686 1.00 89.75 70 ARG A C 1
ATOM 559 O O . ARG A 1 70 ? 11.662 2.700 -16.960 1.00 89.75 70 ARG A O 1
ATOM 566 N N . LEU A 1 71 ? 13.598 1.670 -17.488 1.00 92.81 71 LEU A N 1
ATOM 567 C CA . LEU A 1 71 ? 13.165 1.148 -18.783 1.00 92.81 71 LEU A CA 1
ATOM 568 C C . LEU A 1 71 ? 11.992 0.163 -18.647 1.00 92.81 71 LEU A C 1
ATOM 570 O O . LEU A 1 71 ? 10.978 0.329 -19.322 1.00 92.81 71 LEU A O 1
ATOM 574 N N . ILE A 1 72 ? 12.065 -0.801 -17.721 1.00 93.06 72 ILE A N 1
ATOM 575 C CA . ILE A 1 72 ? 10.956 -1.732 -17.432 1.00 93.06 72 ILE A CA 1
ATOM 576 C C . ILE A 1 72 ? 9.691 -0.962 -17.032 1.00 93.06 72 ILE A C 1
ATOM 578 O O . ILE A 1 72 ? 8.601 -1.244 -17.530 1.00 93.06 72 ILE A O 1
ATOM 582 N N . GLN A 1 73 ? 9.813 0.041 -16.157 1.00 90.50 73 GLN A N 1
ATOM 583 C CA . GLN A 1 73 ? 8.675 0.872 -15.756 1.00 90.50 73 GLN A CA 1
ATOM 584 C C . GLN A 1 73 ? 8.082 1.654 -16.932 1.00 90.50 73 GLN A C 1
ATOM 586 O O . GLN A 1 73 ? 6.860 1.782 -17.015 1.00 90.50 73 GLN A O 1
ATOM 591 N N . ALA A 1 74 ? 8.918 2.179 -17.828 1.00 90.19 74 ALA A N 1
ATOM 592 C CA . ALA A 1 74 ? 8.459 2.879 -19.021 1.00 90.19 74 ALA A CA 1
ATOM 593 C C . ALA A 1 74 ? 7.714 1.933 -19.973 1.00 90.19 74 ALA A C 1
ATOM 595 O O . ALA A 1 74 ? 6.615 2.271 -20.411 1.00 90.19 74 ALA A O 1
ATOM 596 N N . TYR A 1 75 ? 8.232 0.721 -20.204 1.00 93.88 75 TYR A N 1
ATOM 597 C CA . TYR A 1 75 ? 7.532 -0.301 -20.986 1.00 93.88 75 TYR A CA 1
ATOM 598 C C . TYR A 1 75 ? 6.176 -0.659 -20.367 1.00 93.88 75 TYR A C 1
ATOM 600 O O . TYR A 1 75 ? 5.164 -0.693 -21.066 1.00 93.88 75 TYR A O 1
ATOM 608 N N . LEU A 1 76 ? 6.118 -0.841 -19.043 1.00 90.81 76 LEU A N 1
ATOM 609 C CA . LEU A 1 76 ? 4.865 -1.098 -18.333 1.00 90.81 76 LEU A CA 1
ATOM 610 C C . LEU A 1 76 ? 3.851 0.046 -18.481 1.00 90.81 76 LEU A C 1
ATOM 612 O O . LEU A 1 76 ? 2.678 -0.224 -18.735 1.00 90.81 76 LEU A O 1
ATOM 616 N N . LYS A 1 77 ? 4.288 1.307 -18.357 1.00 88.94 77 LYS A N 1
ATOM 617 C CA . LYS A 1 77 ? 3.428 2.489 -18.562 1.00 88.94 77 LYS A CA 1
ATOM 618 C C . LYS A 1 77 ? 2.913 2.586 -20.001 1.00 88.94 77 LYS A C 1
ATOM 620 O O . LYS A 1 77 ? 1.767 2.970 -20.195 1.00 88.94 77 LYS A O 1
ATOM 625 N N . ALA A 1 78 ? 3.729 2.193 -20.977 1.00 88.56 78 ALA A N 1
ATOM 626 C CA . ALA A 1 78 ? 3.362 2.139 -22.390 1.00 88.56 78 ALA A CA 1
ATOM 627 C C . ALA A 1 78 ? 2.499 0.912 -22.757 1.00 88.56 78 ALA A C 1
ATOM 629 O O . ALA A 1 78 ? 2.178 0.713 -23.924 1.00 88.56 78 ALA A O 1
ATOM 630 N N . GLY A 1 79 ? 2.161 0.044 -21.794 1.00 87.75 79 GLY A N 1
ATOM 631 C CA . GLY A 1 79 ? 1.408 -1.188 -22.046 1.00 87.75 79 GLY A CA 1
ATOM 632 C C . GLY A 1 79 ? 2.212 -2.313 -22.716 1.00 87.75 79 GLY A C 1
ATOM 633 O O . GLY A 1 79 ? 1.645 -3.375 -22.975 1.00 87.75 79 GLY A O 1
ATOM 634 N N . LYS A 1 80 ? 3.520 -2.131 -22.926 1.00 92.50 80 LYS A N 1
ATOM 635 C CA . LYS A 1 80 ? 4.475 -3.069 -23.547 1.00 92.50 80 LYS A CA 1
ATOM 636 C C . LYS A 1 80 ? 4.995 -4.097 -22.523 1.00 92.50 80 LYS A C 1
ATOM 638 O O . LYS A 1 80 ? 6.141 -4.076 -22.081 1.00 92.50 80 LYS A O 1
ATOM 643 N N . THR A 1 81 ? 4.089 -4.935 -22.007 1.00 92.75 81 THR A N 1
ATOM 644 C CA . THR A 1 81 ? 4.364 -5.844 -20.868 1.00 92.75 81 THR A CA 1
ATOM 645 C C . THR A 1 81 ? 5.339 -6.972 -21.211 1.00 92.75 81 THR A C 1
ATOM 647 O O . THR A 1 81 ? 6.063 -7.431 -20.332 1.00 92.75 81 THR A O 1
ATOM 650 N N . GLU A 1 82 ? 5.362 -7.427 -22.460 1.00 91.06 82 GLU A N 1
ATOM 651 C CA . GLU A 1 82 ? 6.231 -8.520 -22.910 1.00 91.06 82 GLU A CA 1
ATOM 652 C C . GLU A 1 82 ? 7.684 -8.054 -23.021 1.00 91.06 82 GLU A C 1
ATOM 654 O O . GLU A 1 82 ? 8.596 -8.735 -22.565 1.00 91.06 82 GLU A O 1
ATOM 659 N N . GLU A 1 83 ? 7.905 -6.849 -23.538 1.00 94.00 83 GLU A N 1
ATOM 660 C CA . GLU A 1 83 ? 9.211 -6.199 -23.596 1.00 94.00 83 GLU A CA 1
ATOM 661 C C . GLU A 1 83 ? 9.733 -5.905 -22.191 1.00 94.00 83 GLU A C 1
ATOM 663 O O . GLU A 1 83 ? 10.888 -6.198 -21.884 1.00 94.00 83 GLU A O 1
ATOM 668 N N . ALA A 1 84 ? 8.861 -5.416 -21.304 1.00 93.81 84 ALA A N 1
ATOM 669 C CA . ALA A 1 84 ? 9.185 -5.232 -19.894 1.00 93.81 84 ALA A CA 1
ATOM 670 C C . ALA A 1 84 ? 9.647 -6.548 -19.235 1.00 93.81 84 ALA A C 1
ATOM 672 O O . ALA A 1 84 ? 10.609 -6.550 -18.468 1.00 93.81 84 ALA A O 1
ATOM 673 N N . GLN A 1 85 ? 8.981 -7.665 -19.552 1.00 91.62 85 GLN A N 1
ATOM 674 C CA . GLN A 1 85 ? 9.344 -8.990 -19.049 1.00 91.62 85 GLN A CA 1
ATOM 675 C C . GLN A 1 85 ? 10.702 -9.451 -19.587 1.00 91.62 85 GLN A C 1
ATOM 677 O O . GLN A 1 85 ? 11.526 -9.899 -18.796 1.00 91.62 85 GLN A O 1
ATOM 682 N N . LYS A 1 86 ? 10.961 -9.305 -20.892 1.00 93.12 86 LYS A N 1
ATOM 683 C CA . LYS A 1 86 ? 12.243 -9.694 -21.506 1.00 93.12 86 LYS A CA 1
ATOM 684 C C . LYS A 1 86 ? 13.424 -8.956 -20.880 1.00 93.12 86 LYS A C 1
ATOM 686 O O . LYS A 1 86 ? 14.446 -9.569 -20.583 1.00 93.12 86 LYS A O 1
ATOM 691 N N . VAL A 1 87 ? 13.275 -7.649 -20.642 1.00 92.56 87 VAL A N 1
ATOM 692 C CA . VAL A 1 87 ? 14.304 -6.856 -19.949 1.00 92.56 87 VAL A CA 1
ATOM 693 C C . VAL A 1 87 ? 14.483 -7.353 -18.513 1.00 92.56 87 VAL A C 1
ATOM 695 O O . VAL A 1 87 ? 15.606 -7.507 -18.051 1.00 92.56 87 VAL A O 1
ATOM 698 N N . TYR A 1 88 ? 13.401 -7.664 -17.800 1.00 90.81 88 TYR A N 1
ATOM 699 C CA . TYR A 1 88 ? 13.520 -8.212 -16.449 1.00 90.81 88 TYR A CA 1
ATOM 700 C C . TYR A 1 88 ? 14.253 -9.559 -16.411 1.00 90.81 88 TYR A C 1
ATOM 702 O O . TYR A 1 88 ? 15.160 -9.734 -15.605 1.00 90.81 88 TYR A O 1
ATOM 710 N N . GLU A 1 89 ? 13.911 -10.484 -17.305 1.00 89.50 89 GLU A N 1
ATOM 711 C CA . GLU A 1 89 ? 14.568 -11.792 -17.400 1.00 89.50 89 GLU A CA 1
ATOM 712 C C . GLU A 1 89 ? 16.057 -11.664 -17.720 1.00 89.50 89 GLU A C 1
ATOM 714 O O . GLU A 1 89 ? 16.875 -12.305 -1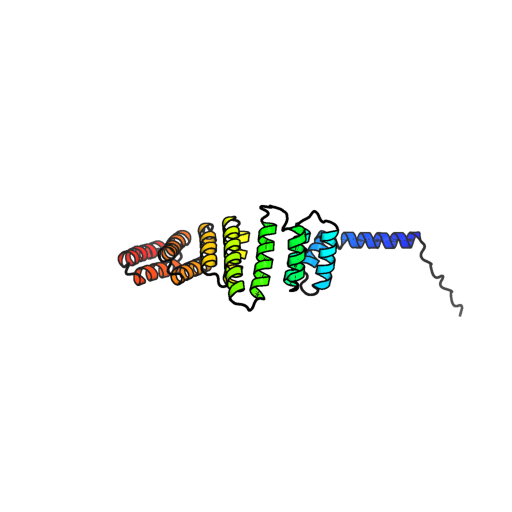7.071 1.00 89.50 89 GLU A O 1
ATOM 719 N N . SER A 1 90 ? 16.414 -10.759 -18.632 1.00 88.81 90 SER A N 1
ATOM 720 C CA . SER A 1 90 ? 17.802 -10.581 -19.074 1.00 88.81 90 SER A CA 1
ATOM 721 C C . SER A 1 90 ? 18.715 -9.962 -18.009 1.00 88.81 90 SER A C 1
ATOM 723 O O . SER A 1 90 ? 19.918 -10.200 -18.033 1.00 88.81 90 SER A O 1
ATOM 725 N N . TYR A 1 91 ? 18.170 -9.152 -17.092 1.00 85.19 91 TYR A N 1
ATOM 726 C CA . TYR A 1 91 ? 18.985 -8.332 -16.181 1.00 85.19 91 TYR A CA 1
ATOM 727 C C . TYR A 1 91 ? 18.725 -8.573 -14.686 1.00 85.19 91 TYR A C 1
ATOM 729 O O . TYR A 1 91 ? 19.488 -8.077 -13.858 1.00 85.19 91 TYR A O 1
ATOM 737 N N . PHE A 1 92 ? 17.677 -9.320 -14.312 1.00 80.94 92 PHE A N 1
ATOM 738 C CA . PHE A 1 92 ? 17.294 -9.512 -12.905 1.00 80.94 92 PHE A CA 1
ATOM 739 C C . PHE A 1 92 ? 17.066 -10.973 -12.474 1.00 80.94 92 PHE A C 1
ATOM 741 O O . PHE A 1 92 ? 17.071 -11.217 -11.270 1.00 80.94 92 PHE A O 1
ATOM 748 N N . VAL A 1 93 ? 16.865 -11.941 -13.384 1.00 74.75 93 VAL A N 1
ATOM 749 C CA . VAL A 1 93 ? 16.504 -13.332 -13.008 1.00 74.75 93 VAL A CA 1
ATOM 750 C C . VAL A 1 93 ? 17.699 -14.166 -12.532 1.00 74.75 93 VAL A C 1
ATOM 752 O O . VAL A 1 93 ? 17.559 -14.915 -11.569 1.00 74.75 93 VAL A O 1
ATOM 755 N N . ASP A 1 94 ? 18.882 -13.989 -13.119 1.00 65.38 94 ASP A N 1
ATOM 756 C CA . ASP A 1 94 ? 20.051 -14.837 -12.818 1.00 65.38 94 ASP A CA 1
ATOM 757 C C . ASP A 1 94 ? 20.842 -14.415 -11.572 1.00 65.38 94 ASP A C 1
ATOM 759 O O . ASP A 1 94 ? 21.852 -15.023 -11.216 1.00 65.38 94 ASP A O 1
ATOM 763 N N . GLN A 1 95 ? 20.407 -13.367 -10.873 1.00 56.66 95 GLN A N 1
ATOM 764 C CA . GLN A 1 95 ? 21.152 -12.818 -9.748 1.00 56.66 95 GLN A CA 1
ATOM 765 C C . GLN A 1 95 ? 20.344 -13.011 -8.467 1.00 56.66 95 GLN A C 1
ATOM 767 O O . GLN A 1 95 ? 19.374 -12.290 -8.238 1.00 56.66 95 GLN A O 1
ATOM 772 N N . ASN A 1 96 ? 20.780 -13.983 -7.645 1.00 51.22 96 ASN A N 1
ATOM 773 C CA . ASN A 1 96 ? 20.379 -14.282 -6.254 1.00 51.22 96 ASN A CA 1
ATOM 774 C C . ASN A 1 96 ? 20.487 -13.040 -5.349 1.00 51.22 96 ASN A C 1
ATOM 776 O O . ASN A 1 96 ? 21.289 -12.971 -4.419 1.00 51.22 96 ASN A O 1
ATOM 780 N N . SER A 1 97 ? 19.722 -12.002 -5.653 1.00 50.91 97 SER A N 1
ATOM 781 C CA . SER A 1 97 ? 19.828 -10.716 -5.002 1.00 50.91 97 SER A CA 1
ATOM 782 C C . SER A 1 97 ? 18.618 -10.517 -4.113 1.00 50.91 97 SER A C 1
ATOM 784 O O . SER A 1 97 ? 17.470 -10.515 -4.550 1.00 50.91 97 SER A O 1
ATOM 786 N N . THR A 1 98 ? 18.909 -10.285 -2.841 1.00 59.03 98 THR A N 1
ATOM 787 C CA . THR A 1 98 ? 18.031 -9.664 -1.846 1.00 59.03 98 THR A CA 1
ATOM 788 C C . THR A 1 98 ? 17.725 -8.196 -2.196 1.00 59.03 98 THR A C 1
ATOM 790 O O . THR A 1 98 ? 17.487 -7.372 -1.317 1.00 59.03 98 THR A O 1
ATOM 793 N N . ASP A 1 99 ? 17.769 -7.846 -3.484 1.00 74.00 99 ASP A N 1
ATOM 794 C CA . ASP A 1 99 ? 17.604 -6.497 -3.992 1.00 74.00 99 ASP A CA 1
ATOM 795 C C . ASP A 1 99 ? 16.115 -6.140 -3.996 1.00 74.00 99 ASP A C 1
ATOM 797 O O . ASP A 1 99 ? 15.332 -6.591 -4.840 1.00 74.00 99 ASP A O 1
ATOM 801 N N . ASP A 1 100 ? 15.729 -5.289 -3.047 1.00 71.12 100 ASP A N 1
ATOM 802 C CA . ASP A 1 100 ? 14.399 -4.687 -2.953 1.00 71.12 100 ASP A CA 1
ATOM 803 C C . ASP A 1 100 ? 13.897 -4.136 -4.300 1.00 71.12 100 ASP A C 1
ATOM 805 O O . ASP A 1 100 ? 12.692 -4.152 -4.578 1.00 71.12 100 ASP A O 1
ATOM 809 N N . MET A 1 101 ? 14.804 -3.638 -5.149 1.00 74.69 101 MET A N 1
ATOM 810 C CA . MET A 1 101 ? 14.460 -3.076 -6.453 1.00 74.69 101 MET A CA 1
ATOM 811 C C . MET A 1 101 ? 14.060 -4.161 -7.448 1.00 74.69 101 MET A C 1
ATOM 813 O O . MET A 1 101 ? 13.103 -3.964 -8.208 1.00 74.69 101 MET A O 1
ATOM 817 N N . ALA A 1 102 ? 14.727 -5.314 -7.422 1.00 78.38 102 ALA A N 1
ATOM 818 C CA . ALA A 1 102 ? 14.366 -6.470 -8.234 1.00 78.38 102 ALA A CA 1
ATOM 819 C C . ALA A 1 102 ? 12.991 -7.013 -7.814 1.00 78.38 102 ALA A C 1
ATOM 821 O O . ALA A 1 102 ? 12.122 -7.211 -8.667 1.00 78.38 102 ALA A O 1
ATOM 822 N N . ALA A 1 103 ? 12.748 -7.143 -6.504 1.00 78.19 103 ALA A N 1
ATOM 823 C CA . ALA A 1 103 ? 11.468 -7.597 -5.957 1.00 78.19 103 ALA A CA 1
ATOM 824 C C . ALA A 1 103 ? 10.306 -6.657 -6.329 1.00 78.19 103 ALA A C 1
ATOM 826 O O . ALA A 1 103 ? 9.258 -7.103 -6.802 1.00 78.19 103 ALA A O 1
ATOM 827 N N . LEU A 1 104 ? 10.501 -5.338 -6.203 1.00 82.75 104 LEU A N 1
ATOM 828 C CA . LEU A 1 104 ? 9.493 -4.348 -6.597 1.00 82.75 104 LEU A CA 1
ATOM 829 C C . LEU A 1 104 ? 9.191 -4.394 -8.104 1.00 82.75 104 LEU A C 1
ATOM 831 O O . LEU A 1 104 ? 8.054 -4.172 -8.530 1.00 82.75 104 LEU A O 1
ATOM 835 N N . THR A 1 105 ? 10.204 -4.669 -8.921 1.00 85.12 105 THR A N 1
ATOM 836 C CA . THR A 1 105 ? 10.066 -4.768 -10.379 1.00 85.12 105 THR A CA 1
ATOM 837 C C . THR A 1 105 ? 9.313 -6.033 -10.778 1.00 85.12 105 THR A C 1
ATOM 839 O O . THR A 1 105 ? 8.358 -5.946 -11.554 1.00 85.12 105 THR A O 1
ATOM 842 N N . ALA A 1 106 ? 9.657 -7.171 -10.169 1.00 84.12 106 ALA A N 1
ATOM 843 C CA . ALA A 1 106 ? 8.938 -8.434 -10.316 1.00 84.12 106 ALA A CA 1
ATOM 844 C C . ALA A 1 106 ? 7.454 -8.270 -9.963 1.00 84.12 106 ALA A C 1
ATOM 846 O O . ALA A 1 106 ? 6.569 -8.625 -10.744 1.00 84.12 106 ALA A O 1
ATOM 847 N N . TYR A 1 107 ? 7.179 -7.632 -8.822 1.00 87.81 107 TYR A N 1
ATOM 848 C CA . TYR A 1 107 ? 5.828 -7.317 -8.376 1.00 87.81 107 TYR A CA 1
ATOM 849 C C . TYR A 1 107 ? 5.052 -6.476 -9.407 1.00 87.81 107 TYR A C 1
ATOM 851 O O . TYR A 1 107 ? 3.906 -6.791 -9.734 1.00 87.81 107 TYR A O 1
ATOM 859 N N . ARG A 1 108 ? 5.663 -5.423 -9.966 1.00 89.50 108 ARG A N 1
ATOM 860 C CA . ARG A 1 108 ? 5.012 -4.558 -10.968 1.00 89.50 108 ARG A CA 1
ATOM 861 C C . ARG A 1 108 ? 4.690 -5.297 -12.265 1.00 89.50 108 ARG A C 1
ATOM 863 O O . ARG A 1 108 ? 3.606 -5.095 -12.814 1.00 89.50 108 ARG A O 1
ATOM 870 N N . LEU A 1 109 ? 5.590 -6.162 -12.732 1.00 89.69 109 LEU A N 1
ATOM 871 C CA . LEU A 1 109 ? 5.347 -7.028 -13.891 1.00 89.69 109 LEU A CA 1
ATOM 872 C C . LEU A 1 109 ? 4.198 -7.995 -13.629 1.00 89.69 109 LEU A C 1
ATOM 874 O O . LEU A 1 109 ? 3.285 -8.113 -14.447 1.00 89.69 109 LEU A O 1
ATOM 878 N N . LEU A 1 110 ? 4.209 -8.639 -12.463 1.00 89.88 110 LEU A N 1
ATOM 879 C CA . LEU A 1 110 ? 3.162 -9.562 -12.050 1.00 89.88 110 LEU A CA 1
ATOM 880 C C . LEU A 1 110 ? 1.798 -8.865 -11.970 1.00 89.88 110 LEU A C 1
ATOM 882 O O . LEU A 1 110 ? 0.818 -9.379 -12.505 1.00 89.88 110 LEU A O 1
ATOM 886 N N . LYS A 1 111 ? 1.735 -7.661 -11.386 1.00 91.56 111 LYS A N 1
ATOM 887 C CA . LYS A 1 111 ? 0.518 -6.837 -11.351 1.00 91.56 111 LYS A CA 1
ATOM 888 C C . LYS A 1 111 ? 0.025 -6.501 -12.761 1.00 91.56 111 LYS A C 1
ATOM 890 O O . LYS A 1 111 ? -1.165 -6.633 -13.037 1.00 91.56 111 LYS A O 1
ATOM 895 N N . ALA A 1 112 ? 0.917 -6.091 -13.664 1.00 90.06 112 ALA A N 1
ATOM 896 C CA . ALA A 1 112 ? 0.548 -5.776 -15.044 1.00 90.06 112 ALA A CA 1
ATOM 897 C C . ALA A 1 112 ? -0.014 -7.001 -15.786 1.00 90.06 112 ALA A C 1
ATOM 899 O O . ALA A 1 112 ? -1.036 -6.894 -16.466 1.00 90.06 112 ALA A O 1
ATOM 900 N N . LYS A 1 113 ? 0.601 -8.177 -15.600 1.00 89.25 113 LYS A N 1
ATOM 901 C CA . LYS A 1 113 ? 0.099 -9.454 -16.129 1.00 89.25 113 LYS A CA 1
ATOM 902 C C . LYS A 1 113 ? -1.276 -9.796 -15.546 1.00 89.25 113 LYS A C 1
ATOM 904 O O . LYS A 1 113 ? -2.199 -10.080 -16.305 1.00 89.25 113 LYS A O 1
ATOM 909 N N . TYR A 1 114 ? -1.443 -9.688 -14.228 1.00 90.00 114 TYR A N 1
ATOM 910 C CA . TYR A 1 114 ? -2.712 -9.943 -13.538 1.00 90.00 114 TYR A CA 1
ATOM 911 C C . TYR A 1 114 ? -3.863 -9.080 -14.078 1.00 90.00 114 TYR A C 1
ATOM 913 O O . TYR A 1 114 ? -4.962 -9.587 -14.305 1.00 90.00 114 TYR A O 1
ATOM 921 N N . LEU A 1 115 ? -3.613 -7.789 -14.324 1.00 88.25 115 LEU A N 1
ATOM 922 C CA . LEU A 1 115 ? -4.631 -6.858 -14.819 1.00 88.25 115 LEU A CA 1
ATOM 923 C C . LEU A 1 115 ? -5.059 -7.138 -16.269 1.00 88.25 115 LEU A C 1
ATOM 925 O O . LEU A 1 115 ? -6.202 -6.857 -16.618 1.00 88.25 115 LEU A O 1
ATOM 929 N N . LYS A 1 116 ? -4.180 -7.711 -17.100 1.00 86.75 116 LYS A N 1
ATOM 930 C CA . LYS A 1 116 ? -4.483 -8.050 -18.503 1.00 86.75 116 LYS A CA 1
ATOM 931 C C . LYS A 1 116 ? -5.188 -9.400 -18.683 1.00 86.75 116 LYS A C 1
ATOM 933 O O . LYS A 1 116 ? -5.787 -9.638 -19.728 1.00 86.75 116 LYS A O 1
ATOM 938 N N . ARG A 1 117 ? -5.103 -10.312 -17.710 1.00 85.50 117 ARG A N 1
ATOM 939 C CA . ARG A 1 117 ? -5.605 -11.690 -17.851 1.00 85.50 117 ARG A CA 1
ATOM 940 C C . ARG A 1 117 ? -7.118 -11.801 -17.613 1.00 85.50 117 ARG A C 1
ATOM 942 O O . ARG A 1 117 ? -7.661 -11.272 -16.637 1.00 85.50 117 ARG A O 1
ATOM 949 N N . GLN A 1 118 ? -7.770 -12.574 -18.488 1.00 75.50 118 GLN A N 1
ATOM 950 C CA . GLN A 1 118 ? -9.194 -12.930 -18.402 1.00 75.50 118 GLN A CA 1
ATOM 951 C C . GLN A 1 118 ? -9.444 -14.320 -17.778 1.00 75.50 118 GLN A C 1
ATOM 953 O O . GLN A 1 118 ? -10.484 -14.518 -17.160 1.00 75.50 118 GLN A O 1
ATOM 958 N N . ASN A 1 119 ? -8.496 -15.263 -17.883 1.00 78.19 119 ASN A N 1
ATOM 959 C CA . ASN A 1 119 ? -8.623 -16.619 -17.324 1.00 78.19 119 ASN A CA 1
ATOM 960 C C . ASN A 1 119 ? -8.632 -16.597 -15.781 1.00 78.19 119 ASN A C 1
ATOM 962 O O . ASN A 1 119 ? -7.796 -15.933 -15.171 1.00 78.19 119 ASN A O 1
ATOM 966 N N . SER A 1 120 ? -9.554 -17.331 -15.151 1.00 79.81 120 SER A N 1
ATOM 967 C CA . SER A 1 120 ? -9.766 -17.339 -13.701 1.00 79.81 120 SER A CA 1
ATOM 968 C C . SER A 1 120 ? -8.674 -18.066 -12.902 1.00 79.81 120 SER A C 1
ATOM 970 O O . SER A 1 120 ? -8.297 -17.572 -11.841 1.00 79.81 120 SER A O 1
ATOM 972 N N . VAL A 1 121 ? -8.120 -19.186 -13.384 1.00 86.31 121 VAL A N 1
ATOM 973 C CA . VAL A 1 121 ? -7.201 -20.030 -12.585 1.00 86.31 121 VAL A CA 1
ATOM 974 C C . VAL A 1 121 ? -5.822 -19.384 -12.434 1.00 86.31 121 VAL A C 1
ATOM 976 O O . VAL A 1 121 ? -5.345 -19.184 -11.315 1.00 86.31 121 VAL A O 1
ATOM 979 N N . GLU A 1 122 ? -5.200 -18.980 -13.544 1.00 84.50 122 GLU A N 1
ATOM 980 C CA . GLU A 1 122 ? -3.915 -18.263 -13.521 1.00 84.50 122 GLU A CA 1
ATOM 981 C C . GLU A 1 122 ? -4.019 -16.956 -12.729 1.00 84.50 122 GLU A C 1
ATOM 983 O O . GLU A 1 122 ? -3.107 -16.579 -11.994 1.00 84.50 122 GLU A O 1
ATOM 988 N N . LYS A 1 123 ? -5.160 -16.267 -12.839 1.00 86.94 123 LYS A N 1
ATOM 989 C CA . LYS A 1 123 ? -5.408 -15.007 -12.141 1.00 86.94 123 LYS A CA 1
ATOM 990 C C . LYS A 1 123 ? -5.445 -15.188 -10.625 1.00 86.94 123 LYS A C 1
ATOM 992 O O . LYS A 1 123 ? -4.906 -14.341 -9.916 1.00 86.94 123 LYS A O 1
ATOM 997 N N . VAL A 1 124 ? -5.999 -16.295 -10.123 1.00 89.31 124 VAL A N 1
ATOM 998 C CA . VAL A 1 124 ? -5.952 -16.638 -8.690 1.00 89.31 124 VAL A CA 1
ATOM 999 C C . VAL A 1 124 ? -4.513 -16.888 -8.232 1.00 89.31 124 VAL A C 1
ATOM 1001 O O . VAL A 1 124 ? -4.091 -16.314 -7.230 1.00 89.31 124 VAL A O 1
ATOM 1004 N N . GLN A 1 125 ? -3.729 -17.669 -8.981 1.00 88.44 125 GLN A N 1
ATOM 1005 C CA . GLN A 1 125 ? -2.323 -17.927 -8.639 1.00 88.44 125 GLN A CA 1
ATOM 1006 C C . GLN A 1 125 ? -1.492 -16.635 -8.624 1.00 88.44 125 GLN A C 1
ATOM 1008 O O . GLN A 1 125 ? -0.740 -16.383 -7.682 1.00 88.44 125 GLN A O 1
ATOM 1013 N N . MET A 1 126 ? -1.680 -15.769 -9.623 1.00 89.88 126 MET A N 1
ATOM 1014 C CA . MET A 1 126 ? -1.034 -14.456 -9.662 1.00 89.88 126 MET A CA 1
ATOM 1015 C C . MET A 1 126 ? -1.465 -13.573 -8.489 1.00 89.88 126 MET A C 1
ATOM 1017 O O . MET A 1 126 ? -0.620 -12.889 -7.918 1.00 89.88 126 MET A O 1
ATOM 1021 N N . LYS A 1 127 ? -2.744 -13.601 -8.089 1.00 91.31 127 LYS A N 1
ATOM 1022 C CA . LYS A 1 127 ? -3.237 -12.853 -6.922 1.00 91.31 127 LYS A CA 1
ATOM 1023 C C . LYS A 1 127 ? -2.523 -13.283 -5.639 1.00 91.31 127 LYS A C 1
ATOM 1025 O O . LYS A 1 127 ? -2.055 -12.422 -4.901 1.00 91.31 127 LYS A O 1
ATOM 1030 N N . LEU A 1 128 ? -2.362 -14.588 -5.414 1.00 91.44 128 LEU A N 1
ATOM 1031 C CA . LEU A 1 128 ? -1.635 -15.120 -4.253 1.00 91.44 128 LEU A CA 1
ATOM 1032 C C . LEU A 1 128 ? -0.165 -14.680 -4.241 1.00 91.44 128 LEU A C 1
ATOM 1034 O O . LEU A 1 128 ? 0.363 -14.287 -3.201 1.00 91.44 128 LEU A O 1
ATOM 1038 N N . LEU A 1 129 ? 0.490 -14.693 -5.404 1.00 91.25 129 LEU A N 1
ATOM 1039 C CA . LEU A 1 129 ? 1.864 -14.206 -5.538 1.00 91.25 129 LEU A CA 1
ATOM 1040 C C . LEU A 1 129 ? 1.963 -12.693 -5.279 1.00 91.25 129 LEU A C 1
ATOM 1042 O O . LEU A 1 129 ? 2.863 -12.256 -4.566 1.00 91.25 129 LEU A O 1
ATOM 1046 N N . ILE A 1 130 ? 1.021 -11.893 -5.791 1.00 92.88 130 ILE A N 1
ATOM 1047 C CA . ILE A 1 130 ? 0.929 -10.450 -5.504 1.00 92.88 130 ILE A CA 1
ATOM 1048 C C . ILE A 1 130 ? 0.779 -10.227 -3.997 1.00 92.88 130 ILE A C 1
ATOM 1050 O O . ILE A 1 130 ? 1.507 -9.415 -3.429 1.00 92.88 130 ILE A O 1
ATOM 1054 N N . GLU A 1 131 ? -0.127 -10.946 -3.335 1.00 93.94 131 GLU A N 1
ATOM 1055 C CA . GLU A 1 131 ? -0.313 -10.840 -1.886 1.00 93.94 131 GLU A CA 1
ATOM 1056 C C . GLU A 1 131 ? 0.973 -11.162 -1.119 1.00 93.94 131 GLU A C 1
ATOM 1058 O O . GLU A 1 131 ? 1.327 -10.423 -0.197 1.00 93.94 131 GLU A O 1
ATOM 1063 N N . LYS A 1 132 ? 1.706 -12.209 -1.522 1.00 91.81 132 LYS A N 1
ATOM 1064 C CA . LYS A 1 132 ? 3.009 -12.555 -0.939 1.00 91.81 132 LYS A CA 1
ATOM 1065 C C . LYS A 1 132 ? 4.002 -11.392 -1.057 1.00 91.81 132 LYS A C 1
ATOM 1067 O O . LYS A 1 132 ? 4.539 -10.958 -0.039 1.00 91.81 132 LYS A O 1
ATOM 1072 N N . TYR A 1 133 ? 4.178 -10.828 -2.253 1.00 90.75 133 TYR A N 1
ATOM 1073 C CA . TYR A 1 133 ? 5.079 -9.687 -2.466 1.00 90.75 133 TYR A CA 1
ATOM 1074 C C . TYR A 1 133 ? 4.671 -8.454 -1.654 1.00 90.75 133 TYR A C 1
ATOM 1076 O O . TYR A 1 133 ? 5.516 -7.783 -1.064 1.00 90.75 133 TYR A O 1
ATOM 1084 N N . LEU A 1 134 ? 3.374 -8.149 -1.578 1.00 92.00 134 LEU A N 1
ATOM 1085 C CA . LEU A 1 134 ? 2.896 -7.022 -0.778 1.00 92.00 134 LEU A CA 1
ATOM 1086 C C . LEU A 1 134 ? 3.178 -7.225 0.718 1.00 92.00 134 LEU A C 1
ATOM 1088 O O . LEU A 1 134 ? 3.537 -6.264 1.398 1.00 92.00 134 LEU A O 1
ATOM 1092 N N . ARG A 1 135 ? 3.073 -8.457 1.235 1.00 93.06 135 ARG A N 1
ATOM 1093 C CA . ARG A 1 135 ? 3.440 -8.782 2.627 1.00 93.06 135 ARG A CA 1
ATOM 1094 C C . ARG A 1 135 ? 4.933 -8.600 2.883 1.00 93.06 135 ARG A C 1
ATOM 1096 O O . ARG A 1 135 ? 5.294 -8.014 3.902 1.00 93.06 135 ARG A O 1
ATOM 1103 N N . GLU A 1 136 ? 5.784 -9.042 1.962 1.00 89.56 136 GLU A N 1
ATOM 1104 C CA . GLU A 1 136 ? 7.236 -8.827 2.038 1.00 89.56 136 GLU A CA 1
ATOM 1105 C C . GLU A 1 136 ? 7.567 -7.326 2.057 1.00 89.56 136 GLU A C 1
ATOM 1107 O O . GLU A 1 136 ? 8.299 -6.853 2.928 1.00 89.56 136 GLU A O 1
ATOM 1112 N N . LEU A 1 137 ? 6.923 -6.539 1.189 1.00 88.19 137 LEU A N 1
ATOM 1113 C CA . LEU A 1 137 ? 7.055 -5.081 1.168 1.00 88.19 137 LEU A CA 1
ATOM 1114 C C . LEU A 1 137 ? 6.602 -4.428 2.485 1.00 88.19 137 LEU A C 1
ATOM 1116 O O . LEU A 1 137 ? 7.285 -3.532 2.989 1.00 88.19 137 LEU A O 1
ATOM 1120 N N . ILE A 1 138 ? 5.497 -4.886 3.086 1.00 92.06 138 ILE A N 1
ATOM 1121 C CA . ILE A 1 138 ? 5.051 -4.429 4.416 1.00 92.06 138 ILE A CA 1
ATOM 1122 C C . ILE A 1 138 ? 6.109 -4.748 5.483 1.00 92.06 138 ILE A C 1
ATOM 1124 O O . ILE A 1 138 ? 6.370 -3.906 6.351 1.00 92.06 138 ILE A O 1
ATOM 1128 N N . ALA A 1 139 ? 6.716 -5.938 5.422 1.00 90.50 139 ALA A N 1
ATOM 1129 C CA . ALA A 1 139 ? 7.705 -6.410 6.387 1.00 90.50 139 ALA A CA 1
ATOM 1130 C C . ALA A 1 139 ? 8.992 -5.569 6.394 1.00 90.50 139 ALA A C 1
ATOM 1132 O O . ALA A 1 139 ? 9.599 -5.435 7.454 1.00 90.50 139 ALA A O 1
ATOM 1133 N N . THR A 1 140 ? 9.341 -4.908 5.280 1.00 87.50 140 THR A N 1
ATOM 1134 C CA . THR A 1 140 ? 10.485 -3.969 5.226 1.00 87.50 140 THR A CA 1
ATOM 1135 C C . THR A 1 140 ? 10.371 -2.803 6.215 1.00 87.50 140 THR A C 1
ATOM 1137 O O . THR A 1 140 ? 11.361 -2.143 6.515 1.00 87.50 140 THR A O 1
ATOM 1140 N N . GLY A 1 141 ? 9.162 -2.491 6.701 1.00 87.88 141 GLY A N 1
ATOM 1141 C CA . GLY A 1 141 ? 8.934 -1.435 7.691 1.00 87.88 141 GLY A CA 1
ATOM 1142 C C . GLY A 1 141 ? 9.103 -0.001 7.169 1.00 87.88 141 GLY A C 1
ATOM 1143 O O . GLY A 1 141 ? 8.924 0.948 7.933 1.00 87.88 141 GLY A O 1
ATOM 1144 N N . ARG A 1 142 ? 9.406 0.189 5.879 1.00 88.50 142 ARG A N 1
ATOM 1145 C CA . ARG A 1 142 ? 9.577 1.515 5.273 1.00 88.50 142 ARG A CA 1
ATOM 1146 C C . ARG A 1 142 ? 8.229 2.206 5.076 1.00 88.50 142 ARG A C 1
ATOM 1148 O O . ARG A 1 142 ? 7.390 1.747 4.304 1.00 88.50 142 ARG A O 1
ATOM 1155 N N . GLN A 1 143 ? 8.046 3.364 5.708 1.00 88.62 143 GLN A N 1
ATOM 1156 C CA . GLN A 1 143 ? 6.786 4.119 5.634 1.00 88.62 143 GLN A CA 1
ATOM 1157 C C . GLN A 1 143 ? 6.410 4.536 4.204 1.00 88.62 143 GLN A C 1
ATOM 1159 O O . GLN A 1 143 ? 5.232 4.512 3.848 1.00 88.62 143 GLN A O 1
ATOM 1164 N N . SER A 1 144 ? 7.400 4.867 3.368 1.00 86.12 144 SER A N 1
ATOM 1165 C CA . SER A 1 144 ? 7.191 5.197 1.951 1.00 86.12 144 SER A CA 1
ATOM 1166 C C . SER A 1 144 ? 6.574 4.037 1.160 1.00 86.12 144 SER A C 1
ATOM 1168 O O . SER A 1 144 ? 5.771 4.263 0.257 1.00 86.12 144 SER A O 1
ATOM 1170 N N . VAL A 1 145 ? 6.888 2.793 1.535 1.00 89.44 145 VAL A N 1
ATOM 1171 C CA . VAL A 1 145 ? 6.353 1.578 0.905 1.00 89.44 145 VAL A CA 1
ATOM 1172 C C . VAL A 1 145 ? 4.910 1.318 1.340 1.00 89.44 145 VAL A C 1
ATOM 1174 O O . VAL A 1 145 ? 4.097 0.880 0.531 1.00 89.44 145 VAL A O 1
ATOM 1177 N N . TRP A 1 146 ? 4.543 1.640 2.583 1.00 93.31 146 TRP A N 1
ATOM 1178 C CA . TRP A 1 146 ? 3.185 1.409 3.089 1.00 93.31 146 TRP A CA 1
ATOM 1179 C C . TRP A 1 146 ? 2.112 2.154 2.293 1.00 93.31 146 TRP A C 1
ATOM 1181 O O . TRP A 1 146 ? 1.044 1.599 2.049 1.00 93.31 146 TRP A O 1
ATOM 1191 N N . PHE A 1 147 ? 2.390 3.380 1.842 1.00 92.81 147 PHE A N 1
ATOM 1192 C CA . PHE A 1 147 ? 1.443 4.114 1.001 1.00 92.81 147 PHE A CA 1
ATOM 1193 C C . PHE A 1 147 ? 1.220 3.420 -0.349 1.00 92.81 147 PHE A C 1
ATOM 1195 O O . PHE A 1 147 ? 0.076 3.253 -0.772 1.00 92.81 147 PHE A O 1
ATOM 1202 N N . LEU A 1 148 ? 2.299 2.960 -0.993 1.00 91.06 148 LEU A N 1
ATOM 1203 C CA . LEU A 1 148 ? 2.221 2.197 -2.240 1.00 91.06 148 LEU A CA 1
ATOM 1204 C C . LEU A 1 148 ? 1.391 0.920 -2.050 1.00 91.06 148 LEU A C 1
ATOM 1206 O O . LEU A 1 148 ? 0.452 0.678 -2.805 1.00 91.06 148 LEU A O 1
ATOM 1210 N N . VAL A 1 149 ? 1.696 0.143 -1.006 1.00 94.50 149 VAL A N 1
ATOM 1211 C CA . VAL A 1 149 ? 0.978 -1.102 -0.700 1.00 94.50 149 VAL A CA 1
ATOM 1212 C C . VAL A 1 149 ? -0.500 -0.837 -0.411 1.00 94.50 149 VAL A C 1
ATOM 1214 O O . VAL A 1 149 ? -1.353 -1.577 -0.889 1.00 94.50 149 VAL A O 1
ATOM 1217 N N . LEU A 1 150 ? -0.828 0.229 0.326 1.00 96.31 150 LEU A N 1
ATOM 1218 C CA . LEU A 1 150 ? -2.213 0.602 0.617 1.00 96.31 150 LEU A CA 1
ATOM 1219 C C . LEU A 1 150 ? -3.006 0.907 -0.661 1.00 96.31 150 LEU A C 1
ATOM 1221 O O . LEU A 1 150 ? -4.131 0.427 -0.820 1.00 96.31 150 LEU A O 1
ATOM 1225 N N . MET A 1 151 ? -2.421 1.691 -1.570 1.00 94.75 151 MET A N 1
ATOM 1226 C CA . MET A 1 151 ? -3.040 2.029 -2.854 1.00 94.75 151 MET A CA 1
ATOM 1227 C C . MET A 1 151 ? -3.255 0.783 -3.714 1.00 94.75 151 MET A C 1
ATOM 1229 O O . MET A 1 151 ? -4.333 0.592 -4.281 1.00 94.75 151 MET A O 1
ATOM 1233 N N . ASP A 1 152 ? -2.261 -0.098 -3.757 1.00 93.81 152 ASP A N 1
ATOM 1234 C CA . ASP A 1 152 ? -2.329 -1.316 -4.549 1.00 93.81 152 ASP A CA 1
ATOM 1235 C C . ASP A 1 152 ? -3.335 -2.321 -3.990 1.00 93.81 152 ASP A C 1
ATOM 1237 O O . ASP A 1 152 ? -4.183 -2.805 -4.742 1.00 93.81 152 ASP A O 1
ATOM 1241 N N . ALA A 1 153 ? -3.324 -2.555 -2.677 1.00 95.81 153 ALA A N 1
ATOM 1242 C CA . ALA A 1 153 ? -4.288 -3.418 -2.002 1.00 95.81 153 ALA A CA 1
ATOM 1243 C C . ALA A 1 153 ? -5.732 -2.934 -2.193 1.00 95.81 153 ALA A C 1
ATOM 1245 O O . ALA A 1 153 ? -6.646 -3.747 -2.307 1.00 95.81 153 ALA A O 1
ATOM 1246 N N . ARG A 1 154 ? -5.950 -1.614 -2.279 1.00 94.94 154 ARG A N 1
ATOM 1247 C CA . ARG A 1 154 ? -7.255 -1.047 -2.639 1.00 94.94 154 ARG A CA 1
ATOM 1248 C C . ARG A 1 154 ? -7.613 -1.332 -4.098 1.00 94.94 154 ARG A C 1
ATOM 1250 O O . ARG A 1 154 ? -8.729 -1.759 -4.358 1.00 94.94 154 ARG A O 1
ATOM 1257 N N . SER A 1 155 ? -6.683 -1.118 -5.030 1.00 92.06 155 SER A N 1
ATOM 1258 C CA . SER A 1 155 ? -6.932 -1.329 -6.467 1.00 92.06 155 SER A CA 1
ATOM 1259 C C . SER A 1 155 ? -7.183 -2.793 -6.842 1.00 92.06 155 SER A C 1
ATOM 1261 O O . SER A 1 155 ? -7.880 -3.067 -7.813 1.00 92.06 155 SER A O 1
ATOM 1263 N N . LEU A 1 156 ? -6.613 -3.726 -6.077 1.00 91.81 156 LEU A N 1
ATOM 1264 C CA . LEU A 1 156 ? -6.675 -5.166 -6.330 1.00 91.81 156 LEU A CA 1
ATOM 1265 C C . LEU A 1 156 ? -7.714 -5.893 -5.461 1.00 91.81 156 LEU A C 1
ATOM 1267 O O . LEU A 1 156 ? -7.783 -7.120 -5.511 1.00 91.81 156 LEU A O 1
ATOM 1271 N N . ASP A 1 157 ? -8.488 -5.145 -4.669 1.00 94.12 157 ASP A N 1
ATOM 1272 C CA . ASP A 1 157 ? -9.445 -5.663 -3.687 1.00 94.12 157 ASP A CA 1
ATOM 1273 C C . ASP A 1 157 ? -8.841 -6.761 -2.788 1.00 94.12 157 ASP A C 1
ATOM 1275 O O . ASP A 1 157 ? -9.216 -7.938 -2.805 1.00 94.12 157 ASP A O 1
ATOM 1279 N N . LEU A 1 158 ? -7.818 -6.352 -2.030 1.00 95.94 158 LEU A N 1
ATOM 1280 C CA . LEU A 1 158 ? -7.068 -7.176 -1.079 1.00 95.94 158 LEU A CA 1
ATOM 1281 C C . LEU A 1 158 ? -7.335 -6.692 0.356 1.00 95.94 158 LEU A C 1
ATOM 1283 O O . LEU A 1 158 ? -6.469 -6.046 0.961 1.00 95.94 158 LEU A O 1
ATOM 1287 N N . PRO A 1 159 ? -8.529 -6.944 0.926 1.00 97.00 159 PRO A N 1
ATOM 1288 C CA . PRO A 1 159 ? -8.934 -6.346 2.196 1.00 97.00 159 PRO A CA 1
ATOM 1289 C C . PRO A 1 159 ? -8.035 -6.749 3.374 1.00 97.00 159 PRO A C 1
ATOM 1291 O O . PRO A 1 159 ? -7.795 -5.925 4.257 1.00 97.00 159 PRO A O 1
ATOM 1294 N N . GLN A 1 160 ? -7.475 -7.963 3.381 1.00 97.38 160 GLN A N 1
ATOM 1295 C CA . GLN A 1 160 ? -6.548 -8.417 4.424 1.00 97.38 160 GLN A CA 1
ATOM 1296 C C . GLN A 1 160 ? -5.229 -7.634 4.384 1.00 97.38 160 GLN A C 1
ATOM 1298 O O . GLN A 1 160 ? -4.810 -7.100 5.410 1.00 97.38 160 GLN A O 1
ATOM 1303 N N . ILE A 1 161 ? -4.616 -7.495 3.203 1.00 97.75 161 ILE A N 1
ATOM 1304 C CA . ILE A 1 161 ? -3.385 -6.706 3.016 1.00 97.75 161 ILE A CA 1
ATOM 1305 C C . ILE A 1 161 ? -3.634 -5.236 3.367 1.00 97.75 161 ILE A C 1
ATOM 1307 O O . ILE A 1 161 ? -2.830 -4.606 4.055 1.00 97.75 161 ILE A O 1
ATOM 1311 N N . ARG A 1 162 ? -4.787 -4.702 2.943 1.00 98.00 162 ARG A N 1
ATOM 1312 C CA . ARG A 1 162 ? -5.216 -3.332 3.242 1.00 98.00 162 ARG A CA 1
ATOM 1313 C C . ARG A 1 162 ? -5.337 -3.092 4.748 1.00 98.00 162 ARG A C 1
ATOM 1315 O O . ARG A 1 162 ? -4.865 -2.071 5.240 1.00 98.00 162 ARG A O 1
ATOM 1322 N N . LEU A 1 163 ? -5.927 -4.031 5.489 1.00 98.44 163 LEU A N 1
ATOM 1323 C CA . LEU A 1 163 ? -6.009 -3.953 6.947 1.00 98.44 163 LEU A CA 1
ATOM 1324 C C . LEU A 1 163 ? -4.616 -3.981 7.592 1.00 98.44 163 LEU A C 1
ATOM 1326 O O . LEU A 1 163 ? -4.317 -3.132 8.429 1.00 98.44 163 LEU A O 1
ATOM 1330 N N . GLU A 1 164 ? -3.754 -4.910 7.181 1.00 97.81 164 GLU A N 1
ATOM 1331 C CA . GLU A 1 164 ? -2.413 -5.073 7.754 1.00 97.81 164 GLU A CA 1
ATOM 1332 C C . GLU A 1 164 ? -1.555 -3.813 7.602 1.00 97.81 164 GLU A C 1
ATOM 1334 O O . GLU A 1 164 ? -0.945 -3.351 8.572 1.00 97.81 164 GLU A O 1
ATOM 1339 N N . VAL A 1 165 ? -1.541 -3.209 6.410 1.00 97.75 165 VAL A N 1
ATOM 1340 C CA . VAL A 1 165 ? -0.769 -1.983 6.177 1.00 97.75 165 VAL A CA 1
ATOM 1341 C C . VAL A 1 165 ? -1.346 -0.793 6.951 1.00 97.75 165 VAL A C 1
ATOM 1343 O O . VAL A 1 165 ? -0.586 -0.031 7.551 1.00 97.75 165 VAL A O 1
ATOM 1346 N N . LEU A 1 166 ? -2.676 -0.667 7.046 1.00 97.88 166 LEU A N 1
ATOM 1347 C CA . LEU A 1 166 ? -3.309 0.374 7.862 1.00 97.88 166 LEU A CA 1
ATOM 1348 C C . LEU A 1 166 ? -2.952 0.226 9.346 1.00 97.88 166 LEU A C 1
ATOM 1350 O O . LEU A 1 166 ? -2.631 1.223 9.993 1.00 97.88 166 LEU A O 1
ATOM 1354 N N . GLN A 1 167 ? -2.940 -0.999 9.883 1.00 97.50 167 GLN A N 1
ATOM 1355 C CA . GLN A 1 167 ? -2.511 -1.252 11.262 1.00 97.50 167 GLN A CA 1
ATOM 1356 C C . GLN A 1 167 ? -1.065 -0.798 11.497 1.00 97.50 167 GLN A C 1
ATOM 1358 O O . GLN A 1 167 ? -0.784 -0.155 12.511 1.00 97.50 167 GLN A O 1
ATOM 1363 N N . LYS A 1 168 ? -0.147 -1.075 10.559 1.00 96.50 168 LYS A N 1
ATOM 1364 C CA . LYS A 1 168 ? 1.248 -0.606 10.643 1.00 96.50 168 LYS A CA 1
ATOM 1365 C C . LYS A 1 168 ? 1.329 0.922 10.647 1.00 96.50 168 LYS A C 1
ATOM 1367 O O . LYS A 1 168 ? 1.979 1.487 11.527 1.00 96.50 168 LYS A O 1
ATOM 1372 N N . MET A 1 169 ? 0.609 1.587 9.740 1.00 96.00 169 MET A N 1
ATOM 1373 C CA . MET A 1 169 ? 0.561 3.053 9.655 1.00 96.00 169 MET A CA 1
ATOM 1374 C C . MET A 1 169 ? -0.007 3.695 10.934 1.00 96.00 169 MET A C 1
ATOM 1376 O O . MET A 1 169 ? 0.552 4.666 11.441 1.00 96.00 169 MET A O 1
ATOM 1380 N N . ILE A 1 170 ? -1.092 3.144 11.491 1.00 95.94 170 ILE A N 1
ATOM 1381 C CA . ILE A 1 170 ? -1.727 3.636 12.728 1.00 95.94 170 ILE A CA 1
ATOM 1382 C C . ILE A 1 170 ? -0.813 3.427 13.939 1.00 95.94 170 ILE A C 1
ATOM 1384 O O . ILE A 1 170 ? -0.691 4.314 14.790 1.00 95.94 170 ILE A O 1
ATOM 1388 N N . LYS A 1 171 ? -0.146 2.269 14.023 1.00 94.75 171 LYS A N 1
ATOM 1389 C CA . LYS A 1 171 ? 0.781 1.962 15.117 1.00 94.75 171 LYS A CA 1
ATOM 1390 C C . LYS A 1 171 ? 1.977 2.913 15.116 1.00 94.75 171 LYS A C 1
ATOM 1392 O O . LYS A 1 171 ? 2.333 3.413 16.181 1.00 94.75 171 LYS A O 1
ATOM 1397 N N . ALA A 1 172 ? 2.544 3.187 13.941 1.00 94.44 172 ALA A N 1
ATOM 1398 C CA . ALA A 1 172 ? 3.698 4.069 13.776 1.00 94.44 172 ALA A CA 1
ATOM 1399 C C . ALA A 1 172 ? 3.380 5.559 13.994 1.00 94.44 172 ALA A C 1
ATOM 1401 O O . ALA A 1 172 ? 4.277 6.328 14.329 1.00 94.44 172 ALA A O 1
ATOM 1402 N N . SER A 1 173 ? 2.122 5.981 13.823 1.00 93.69 173 SER A N 1
ATOM 1403 C CA . SER A 1 173 ? 1.733 7.374 14.051 1.00 93.69 173 SER A CA 1
ATOM 1404 C C . SER A 1 173 ? 1.543 7.688 15.539 1.00 93.69 173 SER A C 1
ATOM 1406 O O . SER A 1 173 ? 0.896 6.927 16.269 1.00 93.69 173 SER A O 1
ATOM 1408 N N . LYS A 1 174 ? 2.041 8.853 15.979 1.00 93.38 174 LYS A N 1
ATOM 1409 C CA . LYS A 1 174 ? 1.709 9.427 17.297 1.00 93.38 174 LYS A CA 1
ATOM 1410 C C . LYS A 1 174 ? 0.231 9.820 17.361 1.00 93.38 174 LYS A C 1
ATOM 1412 O O . LYS A 1 174 ? -0.447 9.490 18.325 1.00 93.38 174 LYS A O 1
ATOM 1417 N N . THR A 1 175 ? -0.269 10.448 16.300 1.00 93.81 175 THR A N 1
ATOM 1418 C CA . THR A 1 175 ? -1.656 10.898 16.142 1.00 93.81 175 THR A CA 1
ATOM 1419 C C . THR A 1 175 ? -2.206 10.353 14.818 1.00 93.81 175 THR A C 1
ATOM 1421 O O . THR A 1 175 ? -1.975 10.923 13.750 1.00 93.81 175 THR A O 1
ATOM 1424 N N . PRO A 1 176 ? -2.862 9.178 14.819 1.00 94.06 176 PRO A N 1
ATOM 1425 C CA . PRO A 1 176 ? -3.362 8.583 13.589 1.00 94.06 176 PRO A CA 1
ATOM 1426 C C . PRO A 1 176 ? -4.474 9.444 12.985 1.00 94.06 176 PRO A C 1
ATOM 1428 O O . PRO A 1 176 ? -5.349 9.949 13.686 1.00 94.06 176 PRO A O 1
ATOM 1431 N N . GLU A 1 177 ? -4.462 9.569 11.660 1.00 96.19 177 GLU A N 1
ATOM 1432 C CA . GLU A 1 177 ? -5.542 10.220 10.928 1.00 96.19 177 GLU A CA 1
ATOM 1433 C C . GLU A 1 177 ? -6.856 9.460 11.160 1.00 96.19 177 GLU A C 1
ATOM 1435 O O . GLU A 1 177 ? -6.942 8.251 10.918 1.00 96.19 177 GLU A O 1
ATOM 1440 N N . ILE A 1 178 ? -7.896 10.173 11.602 1.00 96.69 178 ILE A N 1
ATOM 1441 C CA . ILE A 1 178 ? -9.185 9.564 11.962 1.00 96.69 178 ILE A CA 1
ATOM 1442 C C . ILE A 1 178 ? -9.791 8.800 10.781 1.00 96.69 178 ILE A C 1
ATOM 1444 O O . ILE A 1 178 ? -10.369 7.734 10.979 1.00 96.69 178 ILE A O 1
ATOM 1448 N N . ALA A 1 179 ? -9.632 9.294 9.549 1.00 96.88 179 ALA A N 1
ATOM 1449 C CA . ALA A 1 179 ? -10.124 8.613 8.354 1.00 96.88 179 ALA A CA 1
ATOM 1450 C C . ALA A 1 179 ? -9.498 7.217 8.184 1.00 96.88 179 ALA A C 1
ATOM 1452 O O . ALA A 1 179 ? -10.229 6.237 8.035 1.00 96.88 179 ALA A O 1
ATOM 1453 N N . ARG A 1 180 ? -8.167 7.107 8.303 1.00 96.25 180 ARG A N 1
ATOM 1454 C CA . ARG A 1 180 ? -7.440 5.827 8.205 1.00 96.25 180 ARG A CA 1
ATOM 1455 C C . ARG A 1 180 ? -7.805 4.871 9.332 1.00 96.25 180 ARG A C 1
ATOM 1457 O O . ARG A 1 180 ? -7.987 3.681 9.093 1.00 96.25 180 ARG A O 1
ATOM 1464 N N . LEU A 1 181 ? -7.952 5.391 10.550 1.00 98.06 181 LEU A N 1
ATOM 1465 C CA . LEU A 1 181 ? -8.387 4.605 11.701 1.00 98.06 181 LEU A CA 1
ATOM 1466 C C . LEU A 1 181 ? -9.780 3.997 11.484 1.00 98.06 181 LEU A C 1
ATOM 1468 O O . LEU A 1 181 ? -9.975 2.803 11.704 1.00 98.06 181 LEU A O 1
ATOM 1472 N N . MET A 1 182 ? -10.741 4.806 11.031 1.00 98.00 182 MET A N 1
ATOM 1473 C CA . MET A 1 182 ? -12.101 4.337 10.753 1.00 98.00 182 MET A CA 1
ATOM 1474 C C . MET A 1 182 ? -12.138 3.352 9.582 1.00 98.00 182 MET A C 1
ATOM 1476 O O . MET A 1 182 ? -12.914 2.399 9.619 1.00 98.00 182 MET A O 1
ATOM 1480 N N . GLU A 1 183 ? -11.304 3.551 8.559 1.00 97.69 183 GLU A N 1
ATOM 1481 C CA . GLU A 1 183 ? -11.155 2.593 7.459 1.00 97.69 183 GLU A CA 1
ATOM 1482 C C . GLU A 1 183 ? -10.646 1.236 7.968 1.00 97.69 183 GLU A C 1
ATOM 1484 O O . GLU A 1 183 ? -11.243 0.208 7.652 1.00 97.69 183 GLU A O 1
ATOM 1489 N N . ALA A 1 184 ? -9.598 1.230 8.798 1.00 98.31 184 ALA A N 1
ATOM 1490 C CA . ALA A 1 184 ? -9.034 0.012 9.376 1.00 98.31 184 ALA A CA 1
ATOM 1491 C C . ALA A 1 184 ? -10.040 -0.718 10.279 1.00 98.31 184 ALA A C 1
ATOM 1493 O O . ALA A 1 184 ? -10.202 -1.930 10.169 1.00 98.31 184 ALA A O 1
ATOM 1494 N N . TYR A 1 185 ? -10.755 0.022 11.131 1.00 97.94 185 TYR A N 1
ATOM 1495 C CA . TYR A 1 185 ? -11.817 -0.523 11.980 1.00 97.94 185 TYR A CA 1
ATOM 1496 C C . TYR A 1 185 ? -12.905 -1.221 11.151 1.00 97.94 185 TYR A C 1
ATOM 1498 O O . TYR A 1 185 ? -13.231 -2.378 11.408 1.00 97.94 185 TYR A O 1
ATOM 1506 N N . ARG A 1 186 ? -13.439 -0.543 10.128 1.00 97.62 186 ARG A N 1
ATOM 1507 C CA . ARG A 1 186 ? -14.500 -1.097 9.273 1.00 97.62 186 ARG A CA 1
ATOM 1508 C C . ARG A 1 186 ? -14.037 -2.336 8.517 1.00 97.62 186 ARG A C 1
ATOM 1510 O O . ARG A 1 186 ? -14.799 -3.287 8.408 1.00 97.62 186 ARG A O 1
ATOM 1517 N N . LEU A 1 187 ? -12.797 -2.338 8.028 1.00 98.00 187 LEU A N 1
ATOM 1518 C CA . LEU A 1 187 ? -12.196 -3.517 7.405 1.00 98.00 187 LEU A CA 1
ATOM 1519 C C . LEU A 1 187 ? -12.067 -4.682 8.380 1.00 98.00 187 LEU A C 1
ATOM 1521 O O . LEU A 1 187 ? -12.414 -5.801 8.026 1.00 98.00 187 LEU A O 1
ATOM 1525 N N . ALA A 1 188 ? -11.583 -4.430 9.596 1.00 98.06 188 ALA A N 1
ATOM 1526 C CA . ALA A 1 188 ? -11.472 -5.466 10.614 1.00 98.06 188 ALA A CA 1
ATOM 1527 C C . ALA A 1 188 ? -12.844 -6.059 10.953 1.00 98.06 188 ALA A C 1
ATOM 1529 O O . ALA A 1 188 ? -12.973 -7.277 10.994 1.00 98.06 188 ALA A O 1
ATOM 1530 N N . ALA A 1 189 ? -13.872 -5.220 11.108 1.00 95.69 189 ALA A N 1
ATOM 1531 C CA . ALA A 1 189 ? -15.241 -5.674 11.338 1.00 95.69 189 ALA A CA 1
ATOM 1532 C C . ALA A 1 189 ? -15.803 -6.479 10.149 1.00 95.69 189 ALA A C 1
ATOM 1534 O O . ALA A 1 189 ? -16.382 -7.538 10.356 1.00 95.69 189 ALA A O 1
ATOM 1535 N N . ALA A 1 190 ? -15.588 -6.025 8.909 1.00 96.81 190 ALA A N 1
ATOM 1536 C CA . ALA A 1 190 ? -16.035 -6.729 7.702 1.00 96.81 190 ALA A CA 1
ATOM 1537 C C . ALA A 1 190 ? -15.325 -8.078 7.483 1.00 96.81 190 ALA A C 1
ATOM 1539 O O . ALA A 1 190 ? -15.881 -8.973 6.857 1.00 96.81 190 ALA A O 1
ATOM 1540 N N . LEU A 1 191 ? -14.103 -8.222 8.000 1.00 97.31 191 LEU A N 1
ATOM 1541 C CA . LEU A 1 191 ? -13.325 -9.464 7.987 1.00 97.31 191 LEU A CA 1
ATOM 1542 C C . LEU A 1 191 ? -13.576 -10.346 9.224 1.00 97.31 191 LEU A C 1
ATOM 1544 O O . LEU A 1 191 ? -12.810 -11.280 9.447 1.00 97.31 191 LEU A O 1
ATOM 1548 N N . ASP A 1 192 ? -14.579 -10.012 10.043 1.00 96.75 192 ASP A N 1
ATOM 1549 C CA . ASP A 1 192 ? -14.915 -10.670 11.31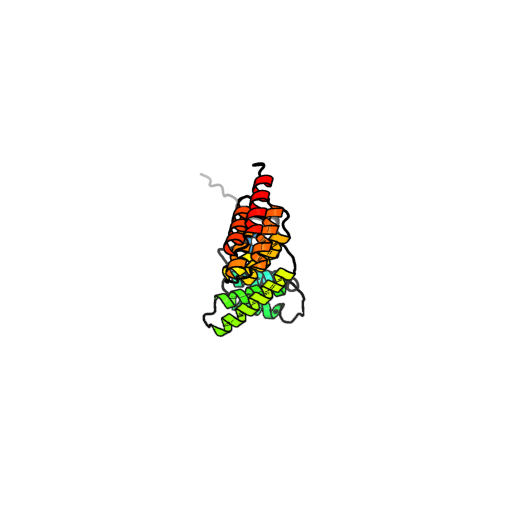5 1.00 96.75 192 ASP A CA 1
ATOM 1550 C C . ASP A 1 192 ? -13.739 -10.767 12.311 1.00 96.75 192 ASP A C 1
ATOM 1552 O O . ASP A 1 192 ? -13.649 -11.654 13.152 1.00 96.75 192 ASP A O 1
ATOM 1556 N N . LYS A 1 193 ? -12.805 -9.810 12.248 1.00 96.94 193 LYS A N 1
ATOM 1557 C CA . LYS A 1 193 ? -11.658 -9.699 13.164 1.00 96.94 193 LYS A CA 1
ATOM 1558 C C . LYS A 1 193 ? -12.001 -8.774 14.331 1.00 96.94 193 LYS A C 1
ATOM 1560 O O . LYS A 1 193 ? -11.446 -7.674 14.449 1.00 96.94 193 LYS A O 1
ATOM 1565 N N . LYS A 1 194 ? -12.943 -9.198 15.176 1.00 95.88 194 LYS A N 1
ATOM 1566 C CA . LYS A 1 194 ? -13.527 -8.384 16.261 1.00 95.88 194 LYS A CA 1
ATOM 1567 C C . LYS A 1 194 ? -12.478 -7.835 17.229 1.00 95.88 194 LYS A C 1
ATOM 1569 O O . LYS A 1 194 ? -12.517 -6.651 17.561 1.00 95.88 194 LYS A O 1
ATOM 1574 N N . GLU A 1 195 ? -11.496 -8.646 17.607 1.00 96.50 195 GLU A N 1
ATOM 1575 C CA . GLU A 1 195 ? -10.415 -8.288 18.535 1.00 96.50 195 GLU A CA 1
ATOM 1576 C C . GLU A 1 195 ? -9.513 -7.194 17.953 1.00 96.50 195 GLU A C 1
ATOM 1578 O O . GLU A 1 195 ? -9.039 -6.304 18.660 1.00 96.50 195 GLU A O 1
ATOM 1583 N N . ILE A 1 196 ? -9.297 -7.220 16.637 1.00 97.56 196 ILE A N 1
ATOM 1584 C CA . ILE A 1 196 ? -8.537 -6.178 15.945 1.00 97.56 196 ILE A CA 1
ATOM 1585 C C . ILE A 1 196 ? -9.359 -4.892 15.863 1.00 97.56 196 ILE A C 1
ATOM 1587 O O . ILE A 1 196 ? -8.823 -3.810 16.103 1.00 97.56 196 ILE A O 1
ATOM 1591 N N . ALA A 1 197 ? -10.649 -5.003 15.541 1.00 97.56 197 ALA A N 1
ATOM 1592 C CA . ALA A 1 197 ? -11.551 -3.865 15.409 1.00 97.56 197 ALA A CA 1
ATOM 1593 C C . ALA A 1 197 ? -11.638 -3.057 16.715 1.00 97.56 197 ALA A C 1
ATOM 1595 O O . ALA A 1 197 ? -11.437 -1.839 16.703 1.00 97.56 197 ALA A O 1
ATOM 1596 N N . ILE A 1 198 ? -11.857 -3.734 17.847 1.00 96.94 198 ILE A N 1
ATOM 1597 C CA . ILE A 1 198 ? -11.917 -3.086 19.161 1.00 96.94 198 ILE A CA 1
ATOM 1598 C C . ILE A 1 198 ? -10.571 -2.481 19.565 1.00 96.94 198 ILE A C 1
ATOM 1600 O O . ILE A 1 198 ? -10.529 -1.330 20.001 1.00 96.94 198 ILE A O 1
ATOM 1604 N N . LYS A 1 199 ? -9.463 -3.206 19.358 1.00 97.25 199 LYS A N 1
ATOM 1605 C CA . LYS A 1 199 ? -8.117 -2.726 19.687 1.00 97.25 199 LYS A CA 1
ATOM 1606 C C . LYS A 1 199 ? -7.768 -1.458 18.912 1.00 97.25 199 LYS A C 1
ATOM 1608 O O . LYS A 1 199 ? -7.251 -0.509 19.495 1.00 97.25 199 LYS A O 1
ATOM 1613 N N . LEU A 1 200 ? -8.105 -1.412 17.620 1.00 97.81 200 LEU A N 1
ATOM 1614 C CA . LEU A 1 200 ? -7.934 -0.218 16.793 1.00 97.81 200 LEU A CA 1
ATOM 1615 C C . LEU A 1 200 ? -8.693 0.974 17.379 1.00 97.81 200 LEU A C 1
ATOM 1617 O O . LEU A 1 200 ? -8.106 2.039 17.551 1.00 97.81 200 LEU A O 1
ATOM 1621 N N . LEU A 1 201 ? -9.973 0.808 17.717 1.00 97.50 201 LEU A N 1
ATOM 1622 C CA . LEU A 1 201 ? -10.780 1.889 18.286 1.00 97.50 201 LEU A CA 1
ATOM 1623 C C . LEU A 1 201 ? -10.262 2.362 19.651 1.00 97.50 201 LEU A C 1
ATOM 1625 O O . LEU A 1 201 ? -10.211 3.569 19.888 1.00 97.50 201 LEU A O 1
ATOM 1629 N N . GLN A 1 202 ? -9.844 1.440 20.521 1.00 96.44 202 GLN A N 1
ATOM 1630 C CA . GLN A 1 202 ? -9.255 1.763 21.822 1.00 96.44 202 GLN A CA 1
ATOM 1631 C C . GLN A 1 202 ? -7.953 2.558 21.659 1.00 96.44 202 GLN A C 1
ATOM 1633 O O . GLN A 1 202 ? -7.867 3.690 22.131 1.00 96.44 202 GLN A O 1
ATOM 1638 N N . GLU A 1 203 ? -6.966 2.017 20.937 1.00 95.94 203 GLU A N 1
ATOM 1639 C CA . GLU A 1 203 ? -5.681 2.692 20.698 1.00 95.94 203 GLU A CA 1
ATOM 1640 C C . GLU A 1 203 ? -5.871 4.036 19.984 1.00 95.94 203 GLU A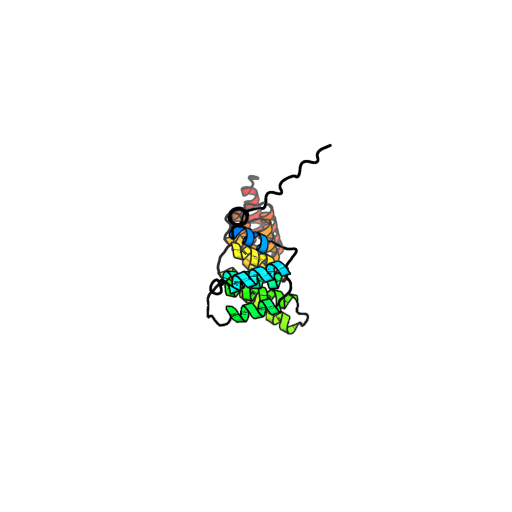 C 1
ATOM 1642 O O . GLU A 1 203 ? -5.242 5.040 20.323 1.00 95.94 203 GLU A O 1
ATOM 1647 N N . GLY A 1 204 ? -6.770 4.069 19.001 1.00 95.94 204 GLY A N 1
ATOM 1648 C CA . GLY A 1 204 ? -7.109 5.269 18.258 1.00 95.94 204 GLY A CA 1
ATOM 1649 C C . GLY A 1 204 ? -7.722 6.352 19.140 1.00 95.94 204 GLY A C 1
ATOM 1650 O O . GLY A 1 204 ? -7.360 7.522 19.002 1.00 95.94 204 GLY A O 1
ATOM 1651 N N . TYR A 1 205 ? -8.606 5.987 20.072 1.00 96.38 205 TYR A N 1
ATOM 1652 C CA . TYR A 1 205 ? -9.152 6.938 21.033 1.00 96.38 205 TYR A CA 1
ATOM 1653 C C . TYR A 1 205 ? -8.078 7.433 21.998 1.00 96.38 205 TYR A C 1
ATOM 1655 O O . TYR A 1 205 ? -7.987 8.637 22.216 1.00 96.38 205 TYR A O 1
ATOM 1663 N N . GLU A 1 206 ? -7.230 6.553 22.534 1.00 95.06 206 GLU A N 1
ATOM 1664 C CA . GLU A 1 206 ? -6.165 6.974 23.451 1.00 95.06 206 GLU A CA 1
ATOM 1665 C C . GLU A 1 206 ? -5.223 7.997 22.818 1.00 95.06 206 GLU A C 1
ATOM 1667 O O . GLU A 1 206 ? -4.891 8.995 23.454 1.00 95.06 206 GLU A O 1
ATOM 1672 N N . LYS A 1 207 ? -4.848 7.792 21.551 1.00 94.94 207 LYS A N 1
ATOM 1673 C CA . LYS A 1 207 ? -3.932 8.685 20.831 1.00 94.94 207 LYS A CA 1
ATOM 1674 C C . LYS A 1 207 ? -4.558 10.008 20.389 1.00 94.94 207 LYS A C 1
ATOM 1676 O O . LYS A 1 207 ? -3.838 10.979 20.193 1.00 94.94 207 LYS A O 1
ATOM 1681 N N . THR A 1 208 ? -5.870 10.044 20.151 1.00 95.44 208 THR A N 1
ATOM 1682 C CA . THR A 1 208 ? -6.520 11.199 19.495 1.00 95.44 208 THR A CA 1
ATOM 1683 C C . THR A 1 208 ? -7.527 11.928 20.369 1.00 95.44 208 THR A C 1
ATOM 1685 O O . THR A 1 208 ? -7.906 13.048 20.036 1.00 95.44 208 THR A O 1
ATOM 1688 N N . LYS A 1 209 ? -8.024 11.273 21.427 1.00 95.00 209 LYS A N 1
ATOM 1689 C CA . LYS A 1 209 ? -9.165 11.702 22.254 1.00 95.00 209 LYS A CA 1
ATOM 1690 C C . LYS A 1 209 ? -10.374 12.144 21.425 1.00 95.00 209 LYS A C 1
ATOM 1692 O O . LYS A 1 209 ? -11.189 12.961 21.844 1.00 95.00 209 LYS A O 1
ATOM 1697 N N . ASN A 1 210 ? -10.506 11.596 20.214 1.00 95.75 210 ASN A N 1
ATOM 1698 C CA . ASN A 1 210 ? -11.446 12.114 19.241 1.00 95.75 210 ASN A CA 1
ATOM 1699 C C . ASN A 1 210 ? -12.887 11.639 19.535 1.00 95.75 210 ASN A C 1
ATOM 1701 O O . ASN A 1 210 ? -13.134 10.430 19.641 1.00 95.75 210 ASN A O 1
ATOM 1705 N N . PRO A 1 211 ? -13.871 12.559 19.569 1.00 95.12 211 PRO A N 1
ATOM 1706 C CA . PRO A 1 211 ? -15.277 12.248 19.806 1.00 95.12 211 PRO A CA 1
ATOM 1707 C C . PRO A 1 211 ? -15.897 11.184 18.903 1.00 95.12 211 PRO A C 1
ATOM 1709 O O . PRO A 1 211 ? -16.733 10.395 19.349 1.00 95.12 211 PRO A O 1
ATOM 1712 N N . LYS A 1 212 ? -15.505 11.175 17.627 1.00 96.06 212 LYS A N 1
ATOM 1713 C CA . LYS A 1 212 ? -16.023 10.243 16.626 1.00 96.06 212 LYS A CA 1
ATOM 1714 C C . LYS A 1 212 ? -15.559 8.822 16.923 1.00 96.06 212 LYS A C 1
ATOM 1716 O O . LYS A 1 212 ? -16.364 7.902 16.859 1.00 96.06 212 LYS A O 1
ATOM 1721 N N . VAL A 1 213 ? -14.294 8.660 17.312 1.00 97.00 213 VAL A N 1
ATOM 1722 C CA . VAL A 1 213 ? -13.729 7.356 17.691 1.00 97.00 213 VAL A CA 1
ATOM 1723 C C . VAL A 1 213 ? -14.406 6.829 18.952 1.00 97.00 213 VAL A C 1
ATOM 1725 O O . VAL A 1 213 ? -14.806 5.669 18.984 1.00 97.00 213 VAL A O 1
ATOM 1728 N N . ALA A 1 214 ? -14.624 7.694 19.950 1.00 96.81 214 ALA A N 1
ATOM 1729 C CA . ALA A 1 214 ? -15.339 7.317 21.168 1.00 96.81 214 ALA A CA 1
ATOM 1730 C C . ALA A 1 214 ? -16.747 6.787 20.875 1.00 96.81 214 ALA A C 1
ATOM 1732 O O . ALA A 1 214 ? -17.147 5.747 21.394 1.00 96.81 214 ALA A O 1
ATOM 1733 N N . LYS A 1 215 ? -17.487 7.490 20.009 1.00 97.19 215 LYS A N 1
ATOM 1734 C CA . LYS A 1 215 ? -18.840 7.100 19.601 1.00 97.19 215 LYS A CA 1
ATOM 1735 C C . LYS A 1 215 ? -18.858 5.726 18.929 1.00 97.19 215 LYS A C 1
ATOM 1737 O O . LYS A 1 215 ? -19.730 4.920 19.239 1.00 97.19 215 LYS A O 1
ATOM 1742 N N . GLU A 1 216 ? -17.912 5.455 18.032 1.00 97.69 216 GLU A N 1
ATOM 1743 C CA . GLU A 1 216 ? -17.813 4.152 17.364 1.00 97.69 216 GLU A CA 1
ATOM 1744 C C . GLU A 1 216 ? -17.413 3.030 18.329 1.00 97.69 216 GLU A C 1
ATOM 1746 O O . GLU A 1 216 ? -17.975 1.943 18.251 1.00 97.69 216 GLU A O 1
ATOM 1751 N N . LEU A 1 217 ? -16.533 3.292 19.300 1.00 97.19 217 LEU A N 1
ATOM 1752 C CA . LEU A 1 217 ? -16.170 2.308 20.325 1.00 97.19 217 LEU A CA 1
ATOM 1753 C C . LEU A 1 217 ? -17.352 1.949 21.233 1.00 97.19 217 LEU A C 1
ATOM 1755 O O . LEU A 1 217 ? -17.602 0.774 21.489 1.00 97.19 217 LEU A O 1
ATOM 1759 N N . ILE A 1 218 ? -18.132 2.943 21.663 1.00 97.38 218 ILE A N 1
ATOM 1760 C CA . ILE A 1 218 ? -19.356 2.710 22.445 1.00 97.38 218 ILE A CA 1
ATOM 1761 C C . ILE A 1 218 ? -20.362 1.890 21.630 1.00 97.38 218 ILE A C 1
ATOM 1763 O O . ILE A 1 218 ? -20.910 0.915 22.139 1.00 97.38 218 ILE A O 1
ATOM 1767 N N . ARG A 1 219 ? -20.576 2.242 20.355 1.00 97.44 219 ARG A N 1
ATOM 1768 C CA . ARG A 1 219 ? -21.449 1.479 19.448 1.00 97.44 219 ARG A CA 1
ATOM 1769 C C . ARG A 1 219 ? -20.992 0.035 19.298 1.00 97.44 219 ARG A C 1
ATOM 1771 O O . ARG A 1 219 ? -21.829 -0.859 19.353 1.00 97.44 219 ARG A O 1
ATOM 1778 N N . PHE A 1 220 ? -19.689 -0.187 19.141 1.00 96.19 220 PHE A N 1
ATOM 1779 C CA . PHE A 1 220 ? -19.123 -1.525 19.041 1.00 96.19 220 PHE A CA 1
ATOM 1780 C C . PHE A 1 220 ? -19.410 -2.351 20.300 1.00 96.19 220 PHE A C 1
ATOM 1782 O O . PHE A 1 220 ? -19.893 -3.475 20.188 1.00 96.19 220 PHE A O 1
ATOM 1789 N N . TYR A 1 221 ? -19.180 -1.791 21.491 1.00 97.06 221 TYR A N 1
ATOM 1790 C CA . TYR A 1 221 ? -19.489 -2.476 22.747 1.00 97.06 221 TYR A CA 1
ATOM 1791 C C . TYR A 1 221 ? -20.973 -2.829 22.871 1.00 97.06 221 TYR A C 1
ATOM 1793 O O . TYR A 1 221 ? -21.307 -3.971 23.173 1.00 97.06 221 TYR A O 1
ATOM 1801 N N . LEU A 1 222 ? -21.866 -1.877 22.583 1.00 97.00 222 LEU A N 1
ATOM 1802 C CA . LEU A 1 222 ? -23.312 -2.106 22.634 1.00 97.00 222 LEU A CA 1
ATOM 1803 C C . LEU A 1 222 ? -23.751 -3.208 21.660 1.00 97.00 222 LEU A C 1
ATOM 1805 O O . LEU A 1 222 ? -24.497 -4.101 22.051 1.00 97.00 222 LEU A O 1
ATOM 1809 N N . ALA A 1 223 ? -23.249 -3.182 20.422 1.00 95.19 223 ALA A N 1
ATOM 1810 C CA . ALA A 1 223 ? -23.578 -4.174 19.399 1.00 95.19 223 ALA A CA 1
ATOM 1811 C C . ALA A 1 223 ? -23.106 -5.597 19.752 1.00 95.19 223 ALA A C 1
ATOM 1813 O O . ALA A 1 223 ? -23.660 -6.564 19.241 1.00 95.19 223 ALA A O 1
ATOM 1814 N N . ASN A 1 224 ? -22.109 -5.729 20.631 1.00 93.50 224 ASN A N 1
ATOM 1815 C CA . ASN A 1 224 ? -21.588 -7.015 21.099 1.00 93.50 224 ASN A CA 1
ATOM 1816 C C . ASN A 1 224 ? -22.058 -7.368 22.526 1.00 93.50 224 ASN A C 1
ATOM 1818 O O . ASN A 1 224 ? -21.485 -8.252 23.154 1.00 93.50 224 ASN A O 1
ATOM 1822 N N . GLY A 1 225 ? -23.071 -6.677 23.068 1.00 95.44 225 GLY A N 1
ATOM 1823 C CA . GLY A 1 225 ? -23.621 -6.964 24.402 1.00 95.44 225 GLY A CA 1
ATOM 1824 C C . GLY A 1 225 ? -22.709 -6.579 25.577 1.00 95.44 225 GLY A C 1
ATOM 1825 O O . GLY A 1 225 ? -23.001 -6.911 26.724 1.00 95.44 225 GLY A O 1
ATOM 1826 N N . MET A 1 226 ? -21.628 -5.838 25.326 1.00 96.38 226 MET A N 1
ATOM 1827 C CA . MET A 1 226 ? -20.637 -5.406 26.319 1.00 96.38 226 MET A CA 1
ATOM 1828 C C . MET A 1 226 ? -21.097 -4.122 27.034 1.00 96.38 226 MET A C 1
ATOM 1830 O O . MET A 1 226 ? -20.511 -3.043 26.906 1.00 96.38 226 MET A O 1
ATOM 1834 N N . LEU A 1 227 ? -22.231 -4.208 27.738 1.00 96.62 227 LEU A N 1
ATOM 1835 C CA . LEU A 1 227 ? -22.920 -3.041 28.307 1.00 96.62 227 LEU A CA 1
ATOM 1836 C C . LEU A 1 227 ? -22.093 -2.319 29.384 1.00 96.62 227 LEU A C 1
ATOM 1838 O O . LEU A 1 227 ? -22.147 -1.090 29.490 1.00 96.62 227 LEU A O 1
ATOM 1842 N N . GLN A 1 228 ? -21.316 -3.062 30.177 1.00 96.38 228 GLN A N 1
ATOM 1843 C CA . GLN A 1 228 ? -20.495 -2.483 31.243 1.00 96.38 228 GLN A CA 1
ATOM 1844 C C . GLN A 1 228 ? -19.343 -1.657 30.670 1.00 96.38 228 GLN A C 1
ATOM 1846 O O . GLN A 1 228 ? -19.075 -0.549 31.136 1.00 96.38 228 GLN A O 1
ATOM 1851 N N . GLU A 1 229 ? -18.700 -2.152 29.621 1.00 96.44 229 GLU A N 1
ATOM 1852 C CA . GLU A 1 229 ? -17.629 -1.483 28.897 1.00 96.44 229 GLU A CA 1
ATOM 1853 C C . GLU A 1 229 ? -18.159 -0.240 28.182 1.00 96.44 229 GLU A C 1
ATOM 1855 O O . GLU A 1 229 ? -17.568 0.833 28.316 1.00 96.44 229 GLU A O 1
ATOM 1860 N N . ALA A 1 230 ? -19.317 -0.344 27.518 1.00 97.19 230 ALA A N 1
ATOM 1861 C CA . ALA A 1 230 ? -19.994 0.794 26.900 1.00 97.19 230 ALA A CA 1
ATOM 1862 C C . ALA A 1 230 ? -20.269 1.913 27.917 1.00 97.19 230 ALA A C 1
ATOM 1864 O O . ALA A 1 230 ? -19.942 3.078 27.664 1.00 97.19 230 ALA A O 1
ATOM 1865 N N . LYS A 1 231 ? -20.817 1.570 29.091 1.00 97.06 231 LYS A N 1
ATOM 1866 C CA . LYS A 1 231 ? -21.102 2.530 30.167 1.00 97.06 231 LYS A CA 1
ATOM 1867 C C . LYS A 1 231 ? -19.821 3.156 30.717 1.00 97.06 231 LYS A C 1
ATOM 1869 O O . LYS A 1 231 ? -19.712 4.382 30.761 1.00 97.06 231 LYS A O 1
ATOM 1874 N N . ARG A 1 232 ? -18.841 2.330 31.108 1.00 94.94 232 ARG A N 1
ATOM 1875 C CA . ARG A 1 232 ? -17.551 2.789 31.658 1.00 94.94 232 ARG A CA 1
ATOM 1876 C C . ARG A 1 232 ? -16.852 3.740 30.695 1.00 94.94 232 ARG A C 1
ATOM 1878 O O . ARG A 1 232 ? -16.400 4.813 31.094 1.00 94.94 232 ARG A O 1
ATOM 1885 N N . PHE A 1 233 ? -16.802 3.367 29.421 1.00 94.44 233 PHE A N 1
ATOM 1886 C CA . PHE A 1 233 ? -16.152 4.167 28.400 1.00 94.44 233 PHE A CA 1
ATOM 1887 C C . PHE A 1 233 ? -16.916 5.463 28.095 1.00 94.44 233 PHE A C 1
ATOM 1889 O O . PHE A 1 233 ? -16.286 6.503 27.920 1.00 94.44 233 PHE A O 1
ATOM 1896 N N . SER A 1 234 ? -18.255 5.446 28.106 1.00 94.62 234 SER A N 1
ATOM 1897 C CA . SER A 1 234 ? -19.066 6.662 27.924 1.00 94.62 234 SER A CA 1
ATOM 1898 C C . SER A 1 234 ? -18.776 7.710 28.998 1.00 94.62 234 SER A C 1
ATOM 1900 O O . SER A 1 234 ? -18.537 8.867 28.664 1.00 94.62 234 SER A O 1
ATOM 1902 N N . ILE A 1 235 ? -18.717 7.300 30.271 1.00 94.81 235 ILE A N 1
ATOM 1903 C CA . ILE A 1 235 ? -18.388 8.198 31.391 1.00 94.81 235 ILE A CA 1
ATOM 1904 C C . ILE A 1 235 ? -16.991 8.796 31.201 1.00 94.81 235 ILE A C 1
ATOM 1906 O O . ILE A 1 235 ? -16.805 10.005 31.332 1.00 94.81 235 ILE A O 1
ATOM 1910 N N . ARG A 1 236 ? -16.006 7.961 30.849 1.00 94.50 236 ARG A N 1
ATOM 1911 C CA . ARG A 1 236 ? -14.634 8.414 30.595 1.00 94.50 236 ARG A CA 1
ATOM 1912 C C . ARG A 1 236 ? -14.568 9.429 29.452 1.00 94.50 236 ARG A C 1
ATOM 1914 O O . ARG A 1 236 ? -13.945 10.471 29.607 1.00 94.50 236 ARG A O 1
ATOM 1921 N N . ALA A 1 237 ? -15.245 9.159 28.339 1.00 93.06 237 ALA A N 1
ATOM 1922 C CA . ALA A 1 237 ? -15.259 10.056 27.189 1.00 93.06 237 ALA A CA 1
ATOM 1923 C C . ALA A 1 237 ? -15.959 11.397 27.466 1.00 93.06 237 ALA A C 1
ATOM 1925 O O . ALA A 1 237 ? -15.639 12.388 26.815 1.00 93.06 237 ALA A O 1
ATOM 1926 N N . MET A 1 238 ? -16.906 11.443 28.409 1.00 92.50 238 MET A N 1
ATOM 1927 C CA . MET A 1 238 ? -17.518 12.696 28.870 1.00 92.50 238 MET A CA 1
ATOM 1928 C C . MET A 1 238 ? -16.559 13.494 29.766 1.00 92.50 238 MET A C 1
ATOM 1930 O O . MET A 1 238 ? -16.427 14.702 29.573 1.00 92.50 238 MET A O 1
ATOM 1934 N N . LYS A 1 239 ? -15.834 12.821 30.674 1.00 93.12 239 LYS A N 1
ATOM 1935 C CA . LYS A 1 239 ? -14.785 13.444 31.504 1.00 93.12 239 LYS A CA 1
ATOM 1936 C C . LYS A 1 239 ? -13.657 14.042 30.664 1.00 93.12 239 LYS A C 1
ATOM 1938 O O . LYS A 1 239 ? -13.301 15.194 30.861 1.00 93.12 239 LYS A O 1
ATOM 1943 N N . ASP A 1 240 ? -13.163 13.307 29.666 1.00 92.25 240 ASP A N 1
ATOM 1944 C CA . ASP A 1 240 ? -12.101 13.783 28.762 1.00 92.25 240 ASP A CA 1
ATOM 1945 C C . ASP A 1 240 ? -12.512 15.042 27.959 1.00 92.25 240 ASP A C 1
ATOM 1947 O O . ASP A 1 240 ? -11.657 15.716 27.389 1.00 92.25 240 ASP A O 1
ATOM 1951 N N . ARG A 1 241 ? -13.811 15.371 27.900 1.00 88.50 241 ARG A N 1
ATOM 1952 C CA . ARG A 1 241 ? -14.347 16.581 27.252 1.00 88.50 241 ARG A CA 1
ATOM 1953 C C . ARG A 1 241 ? -14.702 17.710 28.224 1.00 88.50 241 ARG A C 1
ATOM 1955 O O . ARG A 1 241 ? -15.213 18.726 27.766 1.00 88.50 241 ARG A O 1
ATOM 1962 N N . GLY A 1 242 ? -14.487 17.532 29.528 1.00 88.31 242 GLY A N 1
ATOM 1963 C CA . GLY A 1 242 ? -14.842 18.527 30.546 1.00 88.31 242 GLY A CA 1
ATOM 1964 C C . GLY A 1 242 ? -16.350 18.735 30.718 1.00 88.31 242 GLY A C 1
ATOM 1965 O O . GLY A 1 242 ? -16.780 19.823 31.078 1.00 88.31 242 GLY A O 1
ATOM 1966 N N . VAL A 1 243 ? -17.167 17.719 30.413 1.00 82.38 243 VAL A N 1
ATOM 1967 C CA . VAL A 1 243 ? -18.627 17.761 30.647 1.00 82.38 243 VAL A CA 1
ATOM 1968 C C . VAL A 1 243 ? -18.966 17.484 32.122 1.00 82.38 243 VAL A C 1
ATOM 1970 O O . VAL A 1 243 ? -20.065 17.800 32.570 1.00 82.38 243 VAL A O 1
ATOM 1973 N N . PHE A 1 244 ? -18.020 16.908 32.868 1.00 65.94 244 PHE A N 1
ATOM 1974 C CA . PHE A 1 244 ? -18.087 16.609 34.298 1.00 65.94 244 PHE A CA 1
ATOM 1975 C C . PHE A 1 244 ? -16.801 17.032 34.993 1.00 65.94 244 PHE A C 1
ATOM 1977 O O . PHE A 1 244 ? -15.754 17.035 34.302 1.00 65.94 244 PHE A O 1
#

pLDDT: mean 88.01, std 11.2, range [42.81, 98.44]

Radius of gyration: 29.3 Å; chains: 1; bounding box: 61×75×94 Å